Protein AF-A0A355XPA9-F1 (afdb_monomer)

Secondary structure (DSSP, 8-state):
-PSPS--SSSSHHHHHHHHHHHHHHHHHHHHHHHHHHT--HHHHHHHHHHHHHHHHHTHHHH-SSSHHHHHHHHHHHHHHHHHHHSGGGGGG-SSS----HHHHHHHHHHHHHHHSTT-HHHHHHHHHIIIIIHHHHHHHHHH-SS--EEESSSSEEEHHHHHHHHHHHHHHHHHHHHHHHHHTT-S-PPPHHHHHHHHHHHHHHHHHHHHT--TTTHHHHHHHHHHHHHHHHHHHHHTT-HHHHHHHHHHHHHHHHHHHHTTSS-HHHHHHHHHHHHHHHHHH-HHHHHHHHHHHHHHHHHHHHHHHHHHHHHHHHT-

Radius of gyration: 22.73 Å; Cα contacts (8 Å, |Δi|>4): 346; chains: 1; bounding box: 77×51×48 Å

pLDDT: mean 88.0, std 12.88, range [32.75, 98.81]

Foldseek 3Di:
DADAQDEPDPDVVVVLVVLVVVLVVQLVVLVVVCVVVVDDPVVSVLSNLLSVLLSLLCCRNHDNALPSQLVVLVVQLVVLVVVLVDCPPVVPVPDPAQFSQSNQLSVLSNVCSVPCSVPSLLSNLLSVLLNPLQSQLCCQFVPDPDFCWDAQDPDIGGPRSLVSSLVVQLVSQLVSQVVVCVVVPPPDDDDNVLSSVLSNQLSVQLSLQSRLDDRNNNSNRNSVLSSLSSVLSVVCVVVVNNVVLVVQLVVLLVVLVVCVVVVVDTNSRSSVVSSVSSNQCSVPNPVRVVVVVVVVVVVVVVVVVVVVVVVVVVVVVVD

Mean predicted aligned error: 7.14 Å

Sequence (319 aa):
MELPILNPFENEWITFGAFFIGIFLLIGVAEFVRSKLKWGPETSRKMVHVIVGIMVSTCPLIFESNIQPITLAVIFIAVNVLALKSHAFKSMHATDRTTFGTVYFPIAFLILAAFFWEKPITLILSLLVMTFSDTLASIVGGQEKKPLKFTLWEDEKSLQGSAAMFLSTTLIIYVGTDFFAWLFGAAFFLPLNVLIGCAAFTGLMATLAEAASNKGSDNFSVPLVTAISYEIYLINYTHGTLPVLLLWMVGSAVIFFLAHKLRSLNGGGTATAFVMGMFIFGTGGAQWIMPILAFFILSSILSKLGKKSADATQKSSNR

Solvent-accessible surface area (backbone atoms only — not comparable to full-atom values): 16499 Å² total; per-residue (Å²): 130,80,69,34,83,41,73,93,45,99,49,64,67,58,43,44,52,53,51,53,52,48,52,54,50,52,47,51,51,50,52,51,50,30,64,76,70,67,54,54,72,68,58,48,52,52,51,48,46,36,54,51,28,55,56,62,33,45,40,63,41,50,38,74,61,49,63,59,62,36,51,51,20,55,51,45,30,53,53,39,52,50,55,71,70,43,72,87,57,65,88,68,64,89,55,101,68,90,62,52,28,74,37,29,33,31,50,33,50,32,51,38,38,73,77,31,52,97,37,45,64,48,42,28,51,14,33,47,34,49,27,49,16,51,51,43,12,56,48,50,34,68,69,46,93,78,59,58,69,48,64,35,72,84,46,81,43,27,56,58,10,44,49,39,20,25,54,45,25,20,48,49,43,46,52,45,50,56,51,44,36,56,73,68,64,51,94,71,76,73,56,69,72,57,38,52,48,42,11,50,51,22,8,50,47,26,27,43,30,46,58,49,30,50,64,41,40,28,46,29,38,21,28,50,40,25,33,52,42,44,49,30,46,51,54,22,51,76,70,69,43,38,69,57,50,52,50,48,52,54,52,50,50,52,53,42,52,50,36,38,76,70,66,75,35,56,59,24,56,36,45,48,50,48,55,50,49,49,50,43,33,44,73,58,34,65,79,53,39,49,61,56,51,49,51,52,52,51,50,53,51,50,52,55,53,49,51,56,50,51,56,52,52,58,61,60,75,77,111

Nearest PDB structures (foldseek):
  4q2e-assembly1_A  TM=4.189E-01  e=3.529E-03  Thermotoga maritima MSB8
  4q2g-assembly1_A  TM=3.825E-01  e=3.691E-03  Thermotoga maritima MSB8
  4mk6-assembly1_A-2  TM=3.173E-01  e=4.043E+00  Listeria monocytogenes EGD-e

Structure (mmCIF, N/CA/C/O backbone):
data_AF-A0A355XPA9-F1
#
_entry.id   AF-A0A355XPA9-F1
#
loop_
_atom_site.group_PDB
_atom_site.id
_atom_site.type_symbol
_atom_site.label_atom_id
_atom_site.label_alt_id
_atom_site.label_comp_id
_atom_site.label_asym_id
_atom_site.label_entity_id
_atom_site.label_seq_id
_atom_site.pdbx_PDB_ins_code
_atom_site.Cartn_x
_atom_site.Cartn_y
_atom_site.Cartn_z
_atom_site.occupancy
_atom_site.B_iso_or_equiv
_atom_site.auth_seq_id
_atom_site.auth_comp_id
_atom_site.auth_asym_id
_atom_site.auth_atom_id
_atom_site.pdbx_PDB_model_num
ATOM 1 N N . MET A 1 1 ? 17.670 -1.284 -19.255 1.00 51.62 1 MET A N 1
ATOM 2 C CA . MET A 1 1 ? 18.090 -2.593 -18.724 1.00 51.62 1 MET A CA 1
ATOM 3 C C . MET A 1 1 ? 16.848 -3.460 -18.794 1.00 51.62 1 MET A C 1
ATOM 5 O O . MET A 1 1 ? 15.817 -3.002 -18.317 1.00 51.62 1 MET A O 1
ATOM 9 N N . GLU A 1 2 ? 16.890 -4.571 -19.526 1.00 54.91 2 GLU A N 1
ATOM 10 C CA . GLU A 1 2 ? 15.715 -5.431 -19.730 1.00 54.91 2 GLU A CA 1
ATOM 11 C C . GLU A 1 2 ? 15.463 -6.230 -18.444 1.00 54.91 2 GLU A C 1
ATOM 13 O O . GLU A 1 2 ? 16.391 -6.810 -17.884 1.00 54.91 2 GLU A O 1
ATOM 18 N N . LEU A 1 3 ? 14.236 -6.163 -17.923 1.00 60.12 3 LEU A N 1
ATOM 19 C CA . LEU A 1 3 ? 13.769 -7.050 -16.856 1.00 60.12 3 LEU A CA 1
ATOM 20 C C . LEU A 1 3 ? 13.602 -8.457 -17.452 1.00 60.12 3 LEU A C 1
ATOM 22 O O . LEU A 1 3 ? 13.166 -8.538 -18.600 1.00 60.12 3 LEU A O 1
ATOM 26 N N . PRO A 1 4 ? 13.966 -9.526 -16.715 1.00 68.81 4 PRO A N 1
ATOM 27 C CA . PRO A 1 4 ? 14.159 -9.622 -15.272 1.00 68.81 4 PRO A CA 1
ATOM 28 C C . PRO A 1 4 ? 15.645 -9.591 -14.873 1.00 68.81 4 PRO A C 1
ATOM 30 O O . PRO A 1 4 ? 16.543 -9.914 -15.646 1.00 68.81 4 PRO A O 1
ATOM 33 N N . ILE A 1 5 ? 15.924 -9.239 -13.616 1.00 75.81 5 ILE A N 1
ATOM 34 C CA . ILE A 1 5 ? 17.305 -9.234 -13.093 1.00 75.81 5 ILE A CA 1
ATOM 35 C C . ILE A 1 5 ? 17.787 -10.667 -12.812 1.00 75.81 5 ILE A C 1
ATOM 37 O O . ILE A 1 5 ? 18.966 -10.981 -12.971 1.00 75.81 5 ILE A O 1
ATOM 41 N N . LEU A 1 6 ? 16.875 -11.540 -12.381 1.00 78.31 6 LEU A N 1
ATOM 42 C CA . LEU A 1 6 ? 17.124 -12.949 -12.111 1.00 78.31 6 LEU A CA 1
ATOM 43 C C . LEU A 1 6 ? 16.381 -13.771 -13.160 1.00 78.31 6 LEU A C 1
ATOM 45 O O . LEU A 1 6 ? 15.158 -13.794 -13.153 1.00 78.31 6 LEU A O 1
ATOM 49 N N . ASN A 1 7 ? 17.109 -14.484 -14.019 1.00 76.94 7 ASN A N 1
ATOM 50 C CA . ASN A 1 7 ? 16.515 -15.441 -14.950 1.00 76.94 7 ASN A CA 1
ATOM 51 C C . ASN A 1 7 ? 17.040 -16.857 -14.638 1.00 76.94 7 ASN A C 1
ATOM 53 O O . ASN A 1 7 ? 18.109 -17.234 -15.124 1.00 76.94 7 ASN A O 1
ATOM 57 N N . PRO A 1 8 ? 16.364 -17.623 -13.753 1.00 78.62 8 PRO A N 1
ATOM 58 C CA . PRO A 1 8 ? 16.875 -18.914 -13.289 1.00 78.62 8 PRO A CA 1
ATOM 59 C C . PRO A 1 8 ? 16.879 -19.992 -14.378 1.00 78.62 8 PRO A C 1
ATOM 61 O O . PRO A 1 8 ? 17.739 -20.871 -14.363 1.00 78.62 8 PRO A O 1
ATOM 64 N N . PHE A 1 9 ? 15.912 -19.939 -15.300 1.00 87.88 9 PHE A N 1
ATOM 65 C CA . PHE A 1 9 ? 15.737 -20.892 -16.394 1.00 87.88 9 PHE A CA 1
ATOM 66 C C . PHE A 1 9 ? 15.191 -20.175 -17.630 1.00 87.88 9 PHE A C 1
ATOM 68 O O . PHE A 1 9 ? 14.275 -19.371 -17.500 1.00 87.88 9 PHE A O 1
ATOM 75 N N . GLU A 1 10 ? 15.645 -20.564 -18.827 1.00 83.88 10 GLU A N 1
ATOM 76 C CA . GLU A 1 10 ? 15.193 -19.973 -20.103 1.00 83.88 10 GLU A CA 1
ATOM 77 C C . GLU A 1 10 ? 13.670 -20.035 -20.313 1.00 83.88 10 GLU A C 1
ATOM 79 O O . GLU A 1 10 ? 13.097 -19.196 -21.001 1.00 83.88 10 GLU A O 1
ATOM 84 N N . ASN A 1 11 ? 12.995 -21.033 -19.732 1.00 90.12 11 ASN A N 1
ATOM 85 C CA . ASN A 1 11 ? 11.546 -21.169 -19.816 1.00 90.12 11 ASN A CA 1
ATOM 86 C C . ASN A 1 11 ? 10.878 -20.650 -18.535 1.00 90.12 11 ASN A C 1
ATOM 88 O O . ASN A 1 11 ? 10.958 -21.286 -17.479 1.00 90.12 11 ASN A O 1
ATOM 92 N N . GLU A 1 12 ? 10.133 -19.549 -18.653 1.00 89.75 12 GLU A N 1
ATOM 93 C CA . GLU A 1 12 ? 9.428 -18.929 -17.526 1.00 89.75 12 GLU A CA 1
ATOM 94 C C . GLU A 1 12 ? 8.442 -19.872 -16.817 1.00 89.75 12 GLU A C 1
ATOM 96 O O . GLU A 1 12 ? 8.203 -19.718 -15.621 1.00 89.75 12 GLU A O 1
ATOM 101 N N . TRP A 1 13 ? 7.879 -20.877 -17.498 1.00 94.56 13 TRP A N 1
ATOM 102 C CA . TRP A 1 13 ? 6.994 -21.860 -16.863 1.00 94.56 13 TRP A CA 1
ATOM 103 C C . TRP A 1 13 ? 7.748 -22.865 -15.989 1.00 94.56 13 TRP A C 1
ATOM 105 O O . TRP A 1 13 ? 7.194 -23.346 -14.998 1.00 94.56 13 TRP A O 1
ATOM 115 N N . ILE A 1 14 ? 9.017 -23.150 -16.299 1.00 94.31 14 ILE A N 1
ATOM 116 C CA . ILE A 1 14 ? 9.893 -23.935 -15.416 1.00 94.31 14 ILE A CA 1
ATOM 117 C C . ILE A 1 14 ? 10.241 -23.098 -14.184 1.00 94.31 14 ILE A C 1
ATOM 119 O O . ILE A 1 14 ? 10.101 -23.583 -13.059 1.00 94.31 14 ILE A O 1
ATOM 123 N N . THR A 1 15 ? 10.598 -21.825 -14.382 1.00 94.50 15 THR A N 1
ATOM 124 C CA . THR A 1 15 ? 10.808 -20.861 -13.291 1.00 94.50 15 THR A CA 1
ATOM 125 C C . THR A 1 15 ? 9.567 -20.748 -12.406 1.00 94.50 15 THR A C 1
ATOM 127 O O . THR A 1 15 ? 9.671 -20.850 -11.184 1.00 94.50 15 THR A O 1
ATOM 130 N N . PHE A 1 16 ? 8.377 -20.641 -13.002 1.00 95.56 16 PHE A N 1
ATOM 131 C CA . PHE A 1 16 ? 7.100 -20.649 -12.291 1.00 95.56 16 PHE A CA 1
ATOM 132 C C . PHE A 1 16 ? 6.891 -21.936 -11.495 1.00 95.56 16 PHE A C 1
ATOM 134 O O . PHE A 1 16 ? 6.543 -21.865 -10.320 1.00 95.56 16 PHE A O 1
ATOM 141 N N . GLY A 1 17 ? 7.128 -23.107 -12.094 1.00 96.25 17 GLY A N 1
ATOM 142 C CA . GLY A 1 17 ? 6.995 -24.392 -11.407 1.00 96.25 17 GLY A CA 1
ATOM 143 C C . GLY A 1 17 ? 7.913 -24.494 -10.186 1.00 96.25 17 GLY A C 1
ATOM 144 O O . GLY A 1 17 ? 7.459 -24.853 -9.099 1.00 96.25 17 GLY A O 1
ATOM 145 N N . ALA A 1 18 ? 9.182 -24.106 -10.335 1.00 95.31 18 ALA A N 1
ATOM 146 C CA . ALA A 1 18 ? 10.148 -24.076 -9.239 1.00 95.31 18 ALA A CA 1
ATOM 147 C C . ALA A 1 18 ? 9.740 -23.079 -8.141 1.00 95.31 18 ALA A C 1
ATOM 149 O O . ALA A 1 18 ? 9.765 -23.415 -6.956 1.00 95.31 18 ALA A O 1
ATOM 150 N N . PHE A 1 19 ? 9.304 -21.878 -8.527 1.00 95.19 19 PHE A N 1
ATOM 151 C CA . PHE A 1 19 ? 8.835 -20.840 -7.610 1.00 95.19 19 PH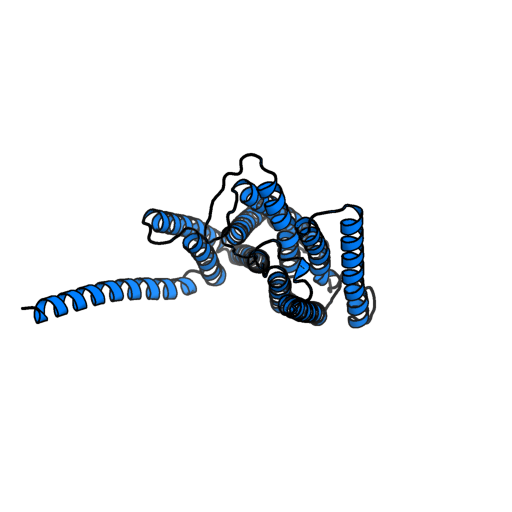E A CA 1
ATOM 152 C C . PHE A 1 19 ? 7.584 -21.279 -6.834 1.00 95.19 19 PHE A C 1
ATOM 154 O O . PHE A 1 19 ? 7.521 -21.134 -5.613 1.00 95.19 19 PHE A O 1
ATOM 161 N N . PHE A 1 20 ? 6.618 -21.887 -7.526 1.00 95.00 20 PHE A N 1
ATOM 162 C CA . PHE A 1 20 ? 5.397 -22.439 -6.945 1.00 95.00 20 PHE A CA 1
ATOM 163 C C . PHE A 1 20 ? 5.719 -23.518 -5.910 1.00 95.00 20 PHE A C 1
ATOM 165 O O . PHE A 1 20 ? 5.276 -23.423 -4.766 1.00 95.00 20 PHE A O 1
ATOM 172 N N . ILE A 1 21 ? 6.552 -24.502 -6.269 1.00 95.12 21 ILE A N 1
ATOM 173 C CA . ILE A 1 21 ? 7.016 -25.542 -5.339 1.00 95.12 21 ILE A CA 1
ATOM 174 C C . ILE A 1 21 ? 7.743 -24.908 -4.145 1.00 95.12 21 ILE A C 1
ATOM 176 O O . ILE A 1 21 ? 7.486 -25.287 -3.003 1.00 95.12 21 ILE A O 1
ATOM 180 N N . GLY A 1 22 ? 8.592 -23.906 -4.390 1.00 94.62 22 GLY A N 1
ATOM 181 C CA . GLY A 1 22 ? 9.296 -23.153 -3.355 1.00 94.62 22 GLY A CA 1
ATOM 182 C C . GLY A 1 22 ? 8.354 -22.527 -2.325 1.00 94.62 22 GLY A C 1
ATOM 183 O O . GLY A 1 22 ? 8.587 -22.670 -1.125 1.00 94.62 22 GLY A O 1
ATOM 184 N N . ILE A 1 23 ? 7.248 -21.915 -2.763 1.00 92.69 23 ILE A N 1
ATOM 185 C CA . ILE A 1 23 ? 6.229 -21.372 -1.851 1.00 92.69 23 ILE A CA 1
ATOM 186 C C . ILE A 1 23 ? 5.653 -22.479 -0.957 1.00 92.69 23 ILE A C 1
ATOM 188 O O . ILE A 1 23 ? 5.617 -22.318 0.263 1.00 92.69 23 ILE A O 1
ATOM 192 N N . PHE A 1 24 ? 5.235 -23.615 -1.524 1.00 90.81 24 PHE A N 1
ATOM 193 C CA . PHE A 1 24 ? 4.668 -24.713 -0.729 1.00 90.81 24 PHE A CA 1
ATOM 194 C C . PHE A 1 24 ? 5.678 -25.331 0.236 1.00 90.81 24 PHE A C 1
ATOM 196 O O . PHE A 1 24 ? 5.312 -25.657 1.365 1.00 90.81 24 PHE A O 1
ATOM 203 N N . LEU A 1 25 ? 6.945 -25.454 -0.168 1.00 92.62 25 LEU A N 1
ATOM 204 C CA . LEU A 1 25 ? 8.013 -25.922 0.713 1.00 92.62 25 LEU A CA 1
ATOM 205 C C . LEU A 1 25 ? 8.205 -24.975 1.899 1.00 92.62 25 LEU A C 1
ATOM 207 O O . LEU A 1 25 ? 8.235 -25.435 3.039 1.00 92.62 25 LEU A O 1
ATOM 211 N N . LEU A 1 26 ? 8.270 -23.663 1.661 1.00 90.25 26 LEU A N 1
ATOM 212 C CA . LEU A 1 26 ? 8.417 -22.678 2.734 1.00 90.25 26 LEU A CA 1
ATOM 213 C C . LEU A 1 26 ? 7.201 -22.655 3.668 1.00 90.25 26 LEU A C 1
ATOM 215 O O . LEU A 1 26 ? 7.376 -22.587 4.883 1.00 90.25 26 LEU A O 1
ATOM 219 N N . ILE A 1 27 ? 5.982 -22.787 3.134 1.00 87.69 27 ILE A N 1
ATOM 220 C CA . ILE A 1 27 ? 4.765 -22.942 3.947 1.00 87.69 27 ILE A CA 1
ATOM 221 C C . ILE A 1 27 ? 4.835 -24.229 4.784 1.00 87.69 27 ILE A C 1
ATOM 223 O O . ILE A 1 27 ? 4.515 -24.207 5.972 1.00 87.69 27 ILE A O 1
ATOM 227 N N . GLY A 1 28 ? 5.288 -25.342 4.202 1.00 85.88 28 GLY A N 1
ATOM 228 C CA . GLY A 1 28 ? 5.462 -26.611 4.910 1.00 85.88 28 GLY A CA 1
ATOM 229 C C . GLY A 1 28 ? 6.481 -26.518 6.048 1.00 85.88 28 GLY A C 1
ATOM 230 O O . GLY A 1 28 ? 6.219 -26.991 7.154 1.00 85.88 28 GLY A O 1
ATOM 231 N N . VAL A 1 29 ? 7.612 -25.846 5.813 1.00 87.31 29 VAL A N 1
ATOM 232 C CA . VAL A 1 29 ? 8.619 -25.557 6.848 1.00 87.31 29 VAL A CA 1
ATOM 233 C C . VAL A 1 29 ? 8.029 -24.668 7.943 1.00 87.31 29 VAL A C 1
ATOM 235 O O . VAL A 1 29 ? 8.205 -24.959 9.124 1.00 87.31 29 VAL A O 1
ATOM 238 N N . ALA A 1 30 ? 7.289 -23.624 7.573 1.00 85.50 30 ALA A N 1
ATOM 239 C CA . ALA A 1 30 ? 6.629 -22.721 8.510 1.00 85.50 30 ALA A CA 1
ATOM 240 C C . ALA A 1 30 ? 5.642 -23.477 9.423 1.00 85.50 30 ALA A C 1
ATOM 242 O O . ALA A 1 30 ? 5.669 -23.321 10.646 1.00 85.50 30 ALA A O 1
ATOM 243 N N . GLU A 1 31 ? 4.831 -24.372 8.860 1.00 83.81 31 GLU A N 1
ATOM 244 C CA . GLU A 1 31 ? 3.897 -25.198 9.629 1.00 83.81 31 GLU A CA 1
ATOM 245 C C . GLU A 1 31 ? 4.620 -26.235 10.510 1.00 83.81 31 GLU A C 1
ATOM 247 O O . GLU A 1 31 ? 4.229 -26.461 11.658 1.00 83.81 31 GLU A O 1
ATOM 252 N N . PHE A 1 32 ? 5.728 -26.814 10.038 1.00 85.75 32 PHE A N 1
ATOM 253 C CA . PHE A 1 32 ? 6.570 -27.695 10.851 1.00 85.75 32 PHE A CA 1
ATOM 254 C C . PHE A 1 32 ? 7.169 -26.963 12.062 1.00 85.75 32 PHE A C 1
ATOM 256 O O . PHE A 1 32 ? 7.094 -27.457 13.191 1.00 85.75 32 PHE A O 1
ATOM 263 N N . VAL A 1 33 ? 7.717 -25.761 11.851 1.00 85.25 33 VAL A N 1
ATOM 264 C CA . VAL A 1 33 ? 8.256 -24.905 12.920 1.00 85.25 33 VAL A CA 1
ATOM 265 C C . VAL A 1 33 ? 7.159 -24.542 13.917 1.00 85.25 33 VAL A C 1
ATOM 267 O O . VAL A 1 33 ? 7.353 -24.703 15.123 1.00 85.25 33 VAL A O 1
ATOM 270 N N . ARG A 1 34 ? 5.978 -24.138 13.432 1.00 83.44 34 ARG A N 1
ATOM 271 C CA . ARG A 1 34 ? 4.803 -23.875 14.273 1.00 83.44 34 ARG A CA 1
ATOM 272 C C . ARG A 1 34 ? 4.455 -25.086 15.139 1.00 83.44 34 ARG A C 1
ATOM 274 O O . ARG A 1 34 ? 4.242 -24.922 16.340 1.00 83.44 34 ARG A O 1
ATOM 281 N N . SER A 1 35 ? 4.409 -26.284 14.551 1.00 82.50 35 SER A N 1
ATOM 282 C CA . SER A 1 35 ? 4.098 -27.529 15.264 1.00 82.50 35 SER A CA 1
ATOM 283 C C . SER A 1 35 ? 5.114 -27.816 16.378 1.00 82.50 35 SER A C 1
ATOM 285 O O . SER A 1 35 ? 4.732 -28.133 17.506 1.00 82.50 35 SER A O 1
ATOM 287 N N . LYS A 1 36 ? 6.412 -27.624 16.104 1.00 87.62 36 LYS A N 1
ATOM 288 C CA . LYS A 1 36 ? 7.487 -27.826 17.088 1.00 87.62 36 LYS A CA 1
ATOM 289 C C . LYS A 1 36 ? 7.486 -26.786 18.209 1.00 87.62 36 LYS A C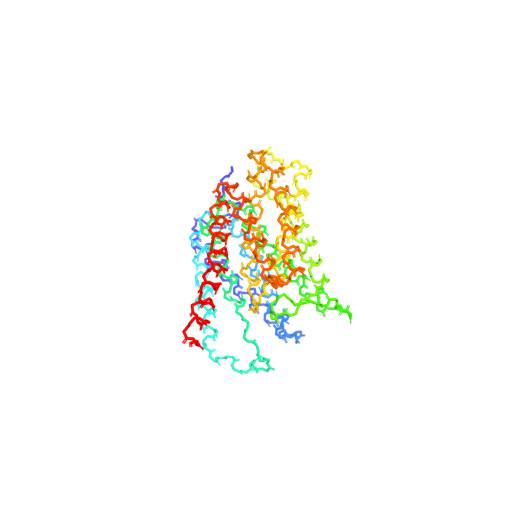 1
ATOM 291 O O . LYS A 1 36 ? 7.679 -27.154 19.365 1.00 87.62 36 LYS A O 1
ATOM 296 N N . LEU A 1 37 ? 7.248 -25.516 17.885 1.00 87.44 37 LEU A N 1
ATOM 297 C CA . LEU A 1 37 ? 7.257 -24.405 18.845 1.00 87.44 37 LEU A CA 1
ATOM 298 C C . LEU A 1 37 ? 5.901 -24.169 19.529 1.00 87.44 37 LEU A C 1
ATOM 300 O O . LEU A 1 37 ? 5.791 -23.281 20.372 1.00 87.44 37 LEU A O 1
ATOM 304 N N . LYS A 1 38 ? 4.874 -24.963 19.188 1.00 84.44 38 LYS A N 1
ATOM 305 C CA . LYS A 1 38 ? 3.498 -24.861 19.710 1.00 84.44 38 LYS A CA 1
ATOM 306 C C . LYS A 1 38 ? 2.913 -23.450 19.579 1.00 84.44 38 LYS A C 1
ATOM 308 O O . LYS A 1 38 ? 2.199 -22.973 20.460 1.00 84.44 38 LYS A O 1
ATOM 313 N N . TRP A 1 39 ? 3.225 -22.772 18.479 1.00 82.00 39 TRP A N 1
ATOM 314 C CA . TRP A 1 39 ? 2.724 -21.426 18.221 1.00 82.00 39 TRP A CA 1
ATOM 315 C C . TRP A 1 39 ? 1.221 -21.416 17.938 1.00 82.00 39 TRP A C 1
ATOM 317 O O . TRP A 1 39 ? 0.668 -22.331 17.317 1.00 82.00 39 TRP A O 1
ATOM 327 N N . GLY A 1 40 ? 0.569 -20.336 18.373 1.00 77.94 40 GLY A N 1
ATOM 328 C CA . GLY A 1 40 ? -0.851 -20.116 18.137 1.00 77.94 40 GLY A CA 1
ATOM 329 C C . GLY A 1 40 ? -1.183 -20.004 16.638 1.00 77.94 40 GLY A C 1
ATOM 330 O O . GLY A 1 40 ? -0.323 -19.617 15.839 1.00 77.94 40 GLY A O 1
ATOM 331 N N . PRO A 1 41 ? -2.433 -20.302 16.233 1.00 74.75 41 PRO A N 1
ATOM 332 C CA . PRO A 1 41 ? -2.867 -20.200 14.836 1.00 74.75 41 PRO A CA 1
ATOM 333 C C . PRO A 1 41 ? -2.625 -18.818 14.210 1.00 74.75 41 PRO A C 1
ATOM 335 O O . PRO A 1 41 ? -2.268 -18.723 13.038 1.00 74.75 41 PRO A O 1
ATOM 338 N N . GLU A 1 42 ? -2.761 -17.744 14.995 1.00 75.25 42 GLU A N 1
ATOM 339 C CA . GLU A 1 42 ? -2.546 -16.373 14.524 1.00 75.25 42 GLU A CA 1
ATOM 340 C C . GLU A 1 42 ? -1.084 -16.104 14.134 1.00 75.25 42 GLU A C 1
ATOM 342 O O . GLU A 1 42 ? -0.823 -15.515 13.086 1.00 75.25 42 GLU A O 1
ATOM 347 N N . THR A 1 43 ? -0.125 -16.573 14.937 1.00 77.81 43 THR A N 1
ATOM 348 C CA . THR A 1 43 ? 1.309 -16.435 14.648 1.00 77.81 43 THR A CA 1
ATOM 349 C C . THR A 1 43 ? 1.688 -17.197 13.382 1.00 77.81 43 THR A C 1
ATOM 351 O O . THR A 1 43 ? 2.411 -16.657 12.548 1.00 77.81 43 THR A O 1
ATOM 354 N N . SER A 1 44 ? 1.156 -18.413 13.196 1.00 77.88 44 SER A N 1
ATOM 355 C CA . SER A 1 44 ? 1.375 -19.181 11.960 1.00 77.88 44 SER A CA 1
ATOM 356 C C . SER A 1 44 ? 0.857 -18.428 10.737 1.00 77.88 44 SER A C 1
ATOM 358 O O . SER A 1 44 ? 1.581 -18.248 9.760 1.00 77.88 44 SER A O 1
ATOM 360 N N . ARG A 1 45 ? -0.369 -17.896 10.823 1.00 78.31 45 ARG A N 1
ATOM 361 C CA . ARG A 1 45 ? -0.975 -17.109 9.745 1.00 78.31 45 ARG A CA 1
ATOM 362 C C . ARG A 1 45 ? -0.106 -15.909 9.359 1.00 78.31 45 ARG A C 1
ATOM 364 O O . ARG A 1 45 ? 0.108 -15.688 8.173 1.00 78.31 45 ARG A O 1
ATOM 371 N N . LYS A 1 46 ? 0.412 -15.160 10.340 1.00 81.88 46 LYS A N 1
ATOM 372 C CA . LYS A 1 46 ? 1.298 -14.007 10.095 1.00 81.88 46 LYS A CA 1
ATOM 373 C C . LYS A 1 46 ? 2.638 -14.426 9.490 1.00 81.88 46 LYS A C 1
ATOM 375 O O . LYS A 1 46 ? 3.117 -13.774 8.574 1.00 81.88 46 LYS A O 1
ATOM 380 N N . MET A 1 47 ? 3.223 -15.533 9.943 1.00 84.00 47 MET A N 1
ATOM 381 C CA . MET A 1 47 ? 4.464 -16.054 9.361 1.00 84.00 47 MET A CA 1
ATOM 382 C C . MET A 1 47 ? 4.275 -16.466 7.896 1.00 84.00 47 MET A C 1
ATOM 384 O O . MET A 1 47 ? 5.077 -16.079 7.052 1.00 84.00 47 MET A O 1
ATOM 388 N N . VAL A 1 48 ? 3.204 -17.203 7.579 1.00 85.25 48 VAL A N 1
ATOM 389 C CA . VAL A 1 48 ? 2.873 -17.570 6.192 1.00 85.25 48 VAL A CA 1
ATOM 390 C C . VAL A 1 48 ? 2.623 -16.319 5.348 1.00 85.25 48 VAL A C 1
ATOM 392 O O . VAL A 1 48 ? 3.135 -16.237 4.237 1.00 85.25 48 VAL A O 1
ATOM 395 N N . HIS A 1 49 ? 1.904 -15.328 5.886 1.00 86.44 49 HIS A N 1
ATOM 396 C CA . HIS A 1 49 ? 1.696 -14.034 5.228 1.00 86.44 49 HIS A CA 1
ATOM 397 C C . HIS A 1 49 ? 3.020 -13.344 4.886 1.00 86.44 49 HIS A C 1
ATOM 399 O O . HIS A 1 49 ? 3.210 -12.939 3.744 1.00 86.44 49 HIS A O 1
ATOM 405 N N . VAL A 1 50 ? 3.967 -13.288 5.829 1.00 91.81 50 VAL A N 1
ATOM 406 C CA . VAL A 1 50 ? 5.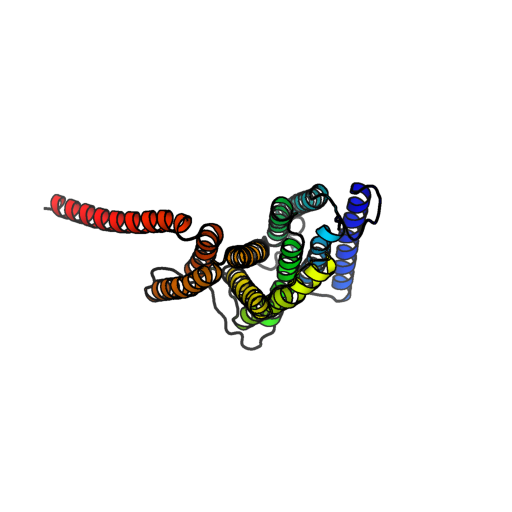289 -12.686 5.600 1.00 91.81 50 VAL A CA 1
ATOM 407 C C . VAL A 1 50 ? 6.086 -13.456 4.544 1.00 91.81 50 VAL A C 1
ATOM 409 O O . VAL A 1 50 ? 6.628 -12.855 3.624 1.00 91.81 50 VAL A O 1
ATOM 412 N N . ILE A 1 51 ? 6.137 -14.787 4.640 1.00 91.88 51 ILE A N 1
ATOM 413 C CA . ILE A 1 51 ? 6.874 -15.638 3.693 1.00 91.88 51 ILE A CA 1
ATOM 414 C C . ILE A 1 51 ? 6.324 -15.474 2.276 1.00 91.88 51 ILE A C 1
ATOM 416 O O . ILE A 1 51 ? 7.076 -15.191 1.345 1.00 91.88 51 ILE A O 1
ATOM 420 N N . VAL A 1 52 ? 5.010 -15.650 2.113 1.00 92.44 52 VAL A N 1
ATOM 421 C CA . VAL A 1 52 ? 4.363 -15.554 0.803 1.00 92.44 52 VAL A CA 1
ATOM 422 C C . VAL A 1 52 ? 4.477 -14.129 0.275 1.00 92.44 52 VAL A C 1
ATOM 424 O O . VAL A 1 52 ? 4.815 -13.961 -0.890 1.00 92.44 52 VAL A O 1
ATOM 427 N N . GLY A 1 53 ? 4.268 -13.119 1.123 1.00 94.44 53 GLY A N 1
ATOM 428 C CA . GLY A 1 53 ? 4.387 -11.706 0.778 1.00 94.44 53 GLY A CA 1
ATOM 429 C C . GLY A 1 53 ? 5.768 -11.319 0.248 1.00 94.44 53 GLY A C 1
ATOM 430 O O . GLY A 1 53 ? 5.861 -10.701 -0.813 1.00 94.44 53 GLY A O 1
ATOM 431 N N . ILE A 1 54 ? 6.842 -11.765 0.910 1.00 96.38 54 ILE A N 1
ATOM 432 C CA . ILE A 1 54 ? 8.216 -11.582 0.419 1.00 96.38 54 ILE A CA 1
ATOM 433 C C . ILE A 1 54 ? 8.386 -12.278 -0.930 1.00 96.38 54 ILE A C 1
ATOM 435 O O . ILE A 1 54 ? 8.836 -11.641 -1.880 1.00 96.38 54 ILE A O 1
ATOM 439 N N . MET A 1 55 ? 7.980 -13.545 -1.046 1.00 95.75 55 MET A N 1
ATOM 440 C CA . MET A 1 55 ? 8.103 -14.298 -2.296 1.00 95.75 55 MET A CA 1
ATOM 441 C C . MET A 1 55 ? 7.414 -13.562 -3.448 1.00 95.75 55 MET A C 1
ATOM 443 O O . MET A 1 55 ? 8.069 -13.234 -4.435 1.00 95.75 55 MET A O 1
ATOM 447 N N . VAL A 1 56 ? 6.130 -13.216 -3.318 1.00 96.69 56 VAL A N 1
ATOM 448 C CA . VAL A 1 56 ? 5.399 -12.537 -4.401 1.00 96.69 56 VAL A CA 1
ATOM 449 C C . VAL A 1 56 ? 5.926 -11.129 -4.686 1.00 96.69 56 VAL A C 1
ATOM 451 O O . VAL A 1 56 ? 5.861 -10.681 -5.827 1.00 96.69 56 VAL A O 1
ATOM 454 N N . SER A 1 57 ? 6.521 -10.448 -3.697 1.00 97.00 57 SER A N 1
ATOM 455 C CA . SER A 1 57 ? 7.197 -9.167 -3.937 1.00 97.00 57 SER A CA 1
ATOM 456 C C . SER A 1 57 ? 8.419 -9.306 -4.842 1.00 97.00 57 SER A C 1
ATOM 458 O O . SER A 1 57 ? 8.738 -8.372 -5.559 1.00 97.00 57 SER A O 1
ATOM 460 N N . THR A 1 58 ? 9.070 -10.471 -4.886 1.00 95.56 58 THR A N 1
ATOM 461 C CA . THR A 1 58 ? 10.219 -10.700 -5.778 1.00 95.56 58 THR A CA 1
ATOM 462 C C . THR A 1 58 ? 9.823 -11.035 -7.215 1.00 95.56 58 THR A C 1
ATOM 464 O O . THR A 1 58 ? 10.697 -11.081 -8.075 1.00 95.56 58 THR A O 1
ATOM 467 N N . CYS A 1 59 ? 8.533 -11.231 -7.518 1.00 95.56 59 CYS A N 1
ATOM 468 C CA . CYS A 1 59 ? 8.088 -11.620 -8.859 1.00 95.56 59 CYS A CA 1
ATOM 469 C C . CYS A 1 59 ? 8.598 -10.698 -9.984 1.00 95.56 59 CYS A C 1
ATOM 471 O O . CYS A 1 59 ? 9.109 -11.247 -10.957 1.00 95.56 59 CYS A O 1
ATOM 473 N N . PRO A 1 60 ? 8.562 -9.352 -9.875 1.00 94.62 60 PRO A N 1
ATOM 474 C CA . PRO A 1 60 ? 9.085 -8.478 -10.934 1.00 94.62 60 PRO A CA 1
ATOM 475 C C . PRO A 1 60 ? 10.603 -8.571 -11.143 1.00 94.62 60 PRO A C 1
ATOM 477 O O . PRO A 1 60 ? 11.126 -8.046 -12.118 1.00 94.62 60 PRO A O 1
ATOM 480 N N . LEU A 1 61 ? 11.333 -9.195 -10.212 1.00 93.44 61 LEU A N 1
ATOM 481 C CA . LEU A 1 61 ? 12.769 -9.444 -10.346 1.00 93.44 61 LEU A CA 1
ATOM 482 C C . LEU A 1 61 ? 13.063 -10.760 -11.075 1.00 93.44 61 LEU A C 1
ATOM 484 O O . LEU A 1 61 ? 14.191 -10.934 -11.526 1.00 93.44 61 LEU A O 1
ATOM 488 N N . ILE A 1 62 ? 12.086 -11.671 -11.136 1.00 93.81 62 ILE A N 1
ATOM 489 C CA . ILE A 1 62 ? 12.240 -13.065 -11.582 1.00 93.81 62 ILE A CA 1
ATOM 490 C C . ILE A 1 62 ? 11.552 -13.317 -12.930 1.00 93.81 62 ILE A C 1
ATOM 492 O O . ILE A 1 62 ? 12.046 -14.107 -13.728 1.00 93.81 62 ILE A O 1
ATOM 496 N N . PHE A 1 63 ? 10.396 -12.695 -13.165 1.00 93.38 63 PHE A N 1
ATOM 497 C CA . PHE A 1 63 ? 9.574 -12.919 -14.355 1.00 93.38 63 PHE A CA 1
ATOM 498 C C . PHE A 1 63 ? 9.614 -11.707 -15.285 1.00 93.38 63 PHE A C 1
ATOM 500 O O . PHE A 1 63 ? 9.620 -10.568 -14.818 1.00 93.38 63 PHE A O 1
ATOM 507 N N . GLU A 1 64 ? 9.594 -11.963 -16.591 1.00 90.06 64 GLU A N 1
ATOM 508 C CA . GLU A 1 64 ? 9.429 -10.947 -17.637 1.00 90.06 64 GLU A CA 1
ATOM 509 C C . GLU A 1 64 ? 7.955 -10.599 -17.793 1.00 90.06 64 GLU A C 1
ATOM 511 O O . GLU A 1 64 ? 7.565 -9.431 -17.843 1.00 90.06 64 GLU A O 1
ATOM 516 N N . SER A 1 65 ? 7.115 -11.635 -17.835 1.00 92.12 65 SER A N 1
ATOM 517 C CA . SER A 1 65 ? 5.684 -11.502 -18.059 1.00 92.12 65 SER A CA 1
ATOM 518 C C . SER A 1 65 ? 4.879 -11.502 -16.759 1.00 92.12 65 SER A C 1
ATOM 520 O O . SER A 1 65 ? 5.191 -12.193 -15.788 1.00 92.12 65 SER A O 1
ATOM 522 N N . ASN A 1 66 ? 3.757 -10.777 -16.757 1.00 95.44 66 ASN A N 1
ATOM 523 C CA . ASN A 1 66 ? 2.783 -10.848 -15.668 1.00 95.44 66 ASN A CA 1
ATOM 524 C C . ASN A 1 66 ? 1.940 -12.131 -15.690 1.00 95.44 66 ASN A C 1
ATOM 526 O O . ASN A 1 66 ? 1.231 -12.398 -14.718 1.00 95.44 66 ASN A O 1
ATOM 530 N N . ILE A 1 67 ? 2.007 -12.939 -16.754 1.00 96.75 67 ILE A N 1
ATOM 531 C CA . ILE A 1 67 ? 1.157 -14.123 -16.933 1.00 96.75 67 ILE A CA 1
ATOM 532 C C . ILE A 1 67 ? 1.368 -15.137 -15.801 1.00 96.75 67 ILE A C 1
ATOM 534 O O . ILE A 1 67 ? 0.394 -15.662 -15.255 1.00 96.75 67 ILE A O 1
ATOM 538 N N . GLN A 1 68 ? 2.611 -15.407 -15.407 1.00 96.19 68 GLN A N 1
ATOM 539 C CA . GLN A 1 68 ? 2.947 -16.404 -14.388 1.00 96.19 68 GLN A CA 1
ATOM 540 C C . GLN A 1 68 ? 2.549 -15.923 -12.978 1.00 96.19 68 GLN A C 1
ATOM 542 O O . GLN A 1 68 ? 1.848 -16.666 -12.284 1.00 96.19 68 GLN A O 1
ATOM 547 N N . PRO A 1 69 ? 2.865 -14.682 -12.551 1.00 96.50 69 PRO A N 1
ATOM 548 C CA . PRO A 1 69 ? 2.322 -14.099 -11.318 1.00 96.50 69 PRO A CA 1
ATOM 549 C C . PRO A 1 69 ? 0.788 -14.024 -11.270 1.00 96.50 69 PRO A C 1
ATOM 551 O O . PRO A 1 69 ? 0.191 -14.325 -10.236 1.00 96.50 69 PRO A O 1
ATOM 554 N N . ILE A 1 70 ? 0.123 -13.680 -12.378 1.00 98.06 70 ILE A N 1
ATOM 555 C CA . ILE A 1 70 ? -1.347 -13.684 -12.473 1.00 98.06 70 ILE A CA 1
ATOM 556 C C . ILE A 1 70 ? -1.886 -15.106 -12.297 1.00 98.06 70 ILE A C 1
ATOM 558 O O . ILE A 1 70 ? -2.818 -15.326 -11.521 1.00 98.06 70 ILE A O 1
ATOM 562 N N . THR A 1 71 ? -1.273 -16.086 -12.963 1.00 97.88 71 THR A N 1
ATOM 563 C CA . THR A 1 71 ? -1.635 -17.505 -12.836 1.00 97.88 71 THR A CA 1
ATOM 564 C C . THR A 1 71 ? -1.480 -17.978 -11.391 1.00 97.88 71 THR A C 1
ATOM 566 O O . THR A 1 71 ? -2.385 -18.617 -10.851 1.00 97.88 71 THR A O 1
ATOM 569 N N . LEU A 1 72 ? -0.380 -17.597 -10.729 1.00 97.06 72 LEU A N 1
ATOM 570 C CA . LEU A 1 72 ? -0.156 -17.851 -9.307 1.00 97.06 72 LEU A CA 1
ATOM 571 C C . LEU A 1 72 ? -1.310 -17.300 -8.465 1.00 97.06 72 LEU A C 1
ATOM 573 O O . LEU A 1 72 ? -1.910 -18.033 -7.678 1.00 97.06 72 LEU A O 1
ATOM 577 N N . ALA A 1 73 ? -1.649 -16.024 -8.656 1.00 97.25 73 ALA A N 1
ATOM 578 C CA . ALA A 1 73 ? -2.706 -15.360 -7.909 1.00 97.25 73 ALA A CA 1
ATOM 579 C C . ALA A 1 73 ? -4.058 -16.065 -8.095 1.00 97.25 73 ALA A C 1
ATOM 581 O O . ALA A 1 73 ? -4.731 -16.361 -7.110 1.00 97.25 73 ALA A O 1
ATOM 582 N N . VAL A 1 74 ? -4.427 -16.419 -9.331 1.00 97.69 74 VAL A N 1
ATOM 583 C CA . VAL A 1 74 ? -5.676 -17.139 -9.641 1.00 97.69 74 VAL A CA 1
ATOM 584 C C . VAL A 1 74 ? -5.736 -18.498 -8.940 1.00 97.69 74 VAL A C 1
ATOM 586 O O . VAL A 1 74 ? -6.760 -18.825 -8.333 1.00 97.69 74 VAL A O 1
ATOM 589 N N . ILE A 1 75 ? -4.643 -19.271 -8.955 1.00 95.75 75 ILE A N 1
ATOM 590 C CA . ILE A 1 75 ? -4.567 -20.557 -8.246 1.00 95.75 75 ILE A CA 1
ATOM 591 C C . ILE A 1 75 ? -4.760 -20.346 -6.741 1.00 95.75 75 ILE A C 1
ATOM 593 O O . ILE A 1 75 ? -5.586 -21.023 -6.129 1.00 95.75 75 ILE A O 1
ATOM 597 N N . PHE A 1 76 ? -4.051 -19.387 -6.138 1.00 93.19 76 PHE A N 1
ATOM 598 C CA . PHE A 1 76 ? -4.171 -19.107 -4.707 1.00 93.19 76 PHE A CA 1
ATOM 599 C C . PHE A 1 76 ? -5.568 -18.607 -4.323 1.00 93.19 76 PHE A C 1
ATOM 601 O O . PHE A 1 76 ? -6.073 -19.005 -3.274 1.00 93.19 76 PHE A O 1
ATOM 608 N N . ILE A 1 77 ? -6.229 -17.802 -5.159 1.00 94.56 77 ILE A N 1
ATOM 609 C CA . ILE A 1 77 ? -7.630 -17.407 -4.950 1.00 94.56 77 ILE A CA 1
ATOM 610 C C . ILE A 1 77 ? -8.524 -18.649 -4.942 1.00 94.56 77 ILE A C 1
ATOM 612 O O . ILE A 1 77 ? -9.284 -18.845 -3.994 1.00 94.56 77 ILE A O 1
ATOM 616 N N . ALA A 1 78 ? -8.414 -19.510 -5.958 1.00 93.50 78 ALA A N 1
ATOM 617 C CA . ALA A 1 78 ? -9.228 -20.717 -6.067 1.00 93.50 78 ALA A CA 1
ATOM 618 C C . ALA A 1 78 ? -9.027 -21.648 -4.861 1.00 93.50 78 ALA A C 1
ATOM 620 O O . ALA A 1 78 ? -10.001 -22.050 -4.223 1.00 93.50 78 ALA A O 1
ATOM 621 N N . VAL A 1 79 ? -7.772 -21.926 -4.495 1.00 89.69 79 VAL A N 1
ATOM 622 C CA . VAL A 1 79 ? -7.423 -22.765 -3.339 1.00 89.69 79 VAL A CA 1
ATOM 623 C C . VAL A 1 79 ? -7.972 -22.173 -2.040 1.00 89.69 79 VAL A C 1
ATOM 625 O O . VAL A 1 79 ? -8.608 -22.893 -1.272 1.00 89.69 79 VAL A O 1
ATOM 628 N N . ASN A 1 80 ? -7.799 -20.869 -1.797 1.00 88.25 80 ASN A N 1
ATOM 629 C CA . ASN A 1 80 ? -8.283 -20.237 -0.567 1.00 88.25 80 ASN A CA 1
ATOM 630 C C . ASN A 1 80 ? -9.816 -20.184 -0.495 1.00 88.25 80 ASN A C 1
ATOM 632 O O . ASN A 1 80 ? -10.385 -20.425 0.568 1.00 88.25 80 ASN A O 1
ATOM 636 N N . VAL A 1 81 ? -10.509 -19.933 -1.610 1.00 88.19 81 VAL A N 1
ATOM 637 C CA . VAL A 1 81 ? -11.981 -19.968 -1.656 1.00 88.19 81 VAL A CA 1
ATOM 638 C C . VAL A 1 81 ? -12.507 -21.381 -1.394 1.00 88.19 81 VAL A C 1
ATOM 640 O O . VAL A 1 81 ? -13.469 -21.545 -0.641 1.00 88.19 81 VAL A O 1
ATOM 643 N N . LEU A 1 82 ? -11.882 -22.408 -1.979 1.00 87.06 82 LEU A N 1
ATOM 644 C CA . LEU A 1 82 ? -12.239 -23.804 -1.720 1.00 87.06 82 LEU A CA 1
ATOM 645 C C . LEU A 1 82 ? -11.980 -24.184 -0.260 1.00 87.06 82 LEU A C 1
ATOM 647 O O . LEU A 1 82 ? -12.851 -24.791 0.362 1.00 87.06 82 LEU A O 1
ATOM 651 N N . ALA A 1 83 ? -10.848 -23.763 0.308 1.00 82.00 83 ALA A N 1
ATOM 652 C CA . ALA A 1 83 ? -10.519 -23.990 1.711 1.00 82.00 83 ALA A CA 1
ATOM 653 C C . ALA A 1 83 ? -11.556 -23.358 2.653 1.00 82.00 83 ALA A C 1
ATOM 655 O O . ALA A 1 83 ? -11.995 -24.016 3.593 1.00 82.00 83 ALA A O 1
ATOM 656 N N . LEU A 1 84 ? -12.014 -22.131 2.366 1.00 76.94 84 LEU A N 1
ATOM 657 C CA . LEU A 1 84 ? -13.060 -21.455 3.144 1.00 76.94 84 LEU A CA 1
ATOM 658 C C . LEU A 1 84 ? -14.431 -22.143 3.047 1.00 76.94 84 LEU A C 1
ATOM 660 O O . LEU A 1 84 ? -15.176 -22.156 4.025 1.00 76.94 84 LEU A O 1
ATOM 664 N N . LYS A 1 85 ? -14.783 -22.698 1.879 1.00 75.00 85 LYS A N 1
ATOM 665 C CA . LYS A 1 85 ? -16.050 -23.424 1.672 1.00 75.00 85 LYS A CA 1
ATOM 666 C C . LYS A 1 85 ? -16.020 -24.832 2.259 1.00 75.00 85 LYS A C 1
ATOM 668 O O . LYS A 1 85 ? -17.051 -25.346 2.690 1.00 75.00 85 LYS A O 1
ATOM 673 N N . SER A 1 86 ? -14.855 -25.473 2.258 1.00 64.12 86 SER A N 1
ATOM 674 C CA . SER A 1 86 ? -14.686 -26.789 2.850 1.00 64.12 86 SER A CA 1
ATOM 675 C C . SER A 1 86 ? -14.724 -26.669 4.374 1.00 64.12 86 SER A C 1
ATOM 677 O O . SER A 1 86 ? -13.851 -26.081 5.002 1.00 64.12 86 SER A O 1
ATOM 679 N N . HIS A 1 87 ? -15.703 -27.299 5.014 1.00 51.81 87 HIS A N 1
ATOM 680 C CA . HIS A 1 87 ? -15.730 -27.492 6.467 1.00 51.81 87 HIS A CA 1
ATOM 681 C C . HIS A 1 87 ? -14.580 -28.390 7.000 1.00 51.81 87 HIS A C 1
ATOM 683 O O . HIS A 1 87 ? -14.642 -28.854 8.138 1.00 51.81 87 HIS A O 1
ATOM 689 N N . ALA A 1 88 ? -13.524 -28.633 6.212 1.00 47.47 88 ALA A N 1
ATOM 690 C CA . ALA A 1 88 ? -12.395 -29.513 6.521 1.00 47.47 88 ALA A CA 1
ATOM 691 C C . ALA A 1 88 ? -11.523 -29.025 7.698 1.00 47.47 88 ALA A C 1
ATOM 693 O O . ALA A 1 88 ? -10.698 -29.779 8.200 1.00 47.47 88 ALA A O 1
ATOM 694 N N . PHE A 1 89 ? -11.764 -27.811 8.206 1.00 44.44 89 PHE A N 1
ATOM 695 C CA . PHE A 1 89 ? -11.206 -27.314 9.468 1.00 44.44 89 PHE A CA 1
ATOM 696 C C . PHE A 1 89 ? -12.276 -26.824 10.456 1.00 44.44 89 PHE A C 1
ATOM 698 O O . PHE A 1 89 ? -12.042 -25.900 11.235 1.00 44.44 89 PHE A O 1
ATOM 705 N N . LYS A 1 90 ? -13.431 -27.507 10.521 1.00 39.47 90 LYS A N 1
ATOM 706 C CA . LYS A 1 90 ? -14.413 -27.297 11.604 1.00 39.47 90 LYS A CA 1
ATOM 707 C C . LYS A 1 90 ? -13.829 -27.477 13.020 1.00 39.47 90 LYS A C 1
ATOM 709 O O . LYS A 1 90 ? -14.399 -26.964 13.974 1.00 39.47 90 LYS A O 1
ATOM 714 N N . SER A 1 91 ? -12.664 -28.123 13.156 1.00 32.75 91 SER A N 1
ATOM 715 C CA . SER A 1 91 ? -11.918 -28.261 14.418 1.00 32.75 91 SER A CA 1
ATOM 716 C C . SER A 1 91 ? -11.141 -27.001 14.852 1.00 32.75 91 SER A C 1
ATOM 718 O O . SER A 1 91 ? -10.608 -26.988 15.958 1.00 32.75 91 SER A O 1
ATOM 720 N N . MET A 1 92 ? -11.059 -25.949 14.024 1.00 37.19 92 MET A N 1
ATOM 721 C CA . MET A 1 92 ? -10.449 -24.655 14.389 1.00 37.19 92 MET A CA 1
ATOM 722 C C . MET A 1 92 ? -11.482 -23.555 14.694 1.00 37.19 92 MET A C 1
ATOM 724 O O . MET A 1 92 ? -11.100 -22.413 14.928 1.00 37.19 92 MET A O 1
ATOM 728 N N . HIS A 1 93 ? -12.782 -23.869 14.740 1.00 40.16 93 HIS A N 1
ATOM 729 C CA . HIS A 1 93 ? -13.844 -22.909 15.085 1.00 40.16 93 HIS A CA 1
ATOM 730 C C . HIS A 1 93 ? -14.043 -22.728 16.598 1.00 40.16 93 HIS A C 1
ATOM 732 O O . HIS A 1 93 ? -15.167 -22.634 17.074 1.00 40.16 93 HIS A O 1
ATOM 738 N N . ALA A 1 94 ? -12.954 -22.648 17.365 1.00 40.00 94 ALA A N 1
ATOM 739 C CA . ALA A 1 94 ? -13.027 -22.197 18.757 1.00 40.00 94 ALA A CA 1
ATOM 740 C C . ALA A 1 94 ? -13.108 -20.658 18.876 1.00 40.00 94 ALA A C 1
ATOM 742 O O . ALA A 1 94 ? -13.191 -20.134 19.982 1.00 40.00 94 ALA A O 1
ATOM 743 N N . THR A 1 95 ? -13.073 -19.925 17.755 1.00 38.31 95 THR A N 1
ATOM 744 C CA . THR A 1 95 ? -13.239 -18.467 17.711 1.00 38.31 95 THR A CA 1
ATOM 745 C C . THR A 1 95 ? -14.256 -18.063 16.634 1.00 38.31 95 THR A C 1
ATOM 747 O O . THR A 1 95 ? -14.081 -18.328 15.445 1.00 38.31 95 THR A O 1
ATOM 750 N N . ASP A 1 96 ? -15.337 -17.407 17.061 1.00 41.69 96 ASP A N 1
ATOM 751 C CA . ASP A 1 96 ? -16.554 -17.051 16.304 1.00 41.69 96 ASP A CA 1
ATOM 752 C C . ASP A 1 96 ? -16.387 -15.985 15.190 1.00 41.69 96 ASP A C 1
ATOM 754 O O . ASP A 1 96 ? -17.311 -15.223 14.902 1.00 41.69 96 ASP A O 1
ATOM 758 N N . ARG A 1 97 ? -15.227 -15.871 14.527 1.00 49.25 97 ARG A N 1
ATOM 759 C CA . ARG A 1 97 ? -15.039 -14.889 13.437 1.00 49.25 97 ARG A CA 1
ATOM 760 C C . ARG A 1 97 ? -14.292 -15.465 12.235 1.00 49.25 97 ARG A C 1
ATOM 762 O O . ARG A 1 97 ? -13.085 -15.681 12.271 1.00 49.25 97 ARG A O 1
ATOM 769 N N . THR A 1 98 ? -15.005 -15.639 11.122 1.00 58.31 98 THR A N 1
ATOM 770 C CA . THR A 1 98 ? -14.417 -15.933 9.807 1.00 58.31 98 THR A CA 1
ATOM 771 C C . THR A 1 98 ? -13.742 -14.681 9.236 1.00 58.31 98 THR A C 1
ATOM 773 O O . THR A 1 98 ? -14.421 -13.706 8.912 1.00 58.31 98 THR A O 1
ATOM 776 N N . THR A 1 99 ? -12.414 -14.694 9.097 1.00 66.19 99 THR A N 1
ATOM 777 C CA . THR A 1 99 ? -11.645 -13.625 8.429 1.00 66.19 99 THR A CA 1
ATOM 778 C C . THR A 1 99 ? -11.351 -14.004 6.982 1.00 66.19 99 THR A C 1
ATOM 780 O O . THR A 1 99 ? -10.842 -15.097 6.741 1.00 66.19 99 THR A O 1
ATOM 783 N N . PHE A 1 100 ? -11.582 -13.100 6.030 1.00 78.06 100 PHE A N 1
ATOM 784 C CA . PHE A 1 100 ? -11.402 -13.380 4.596 1.00 78.06 100 PHE A CA 1
ATOM 785 C C . PHE A 1 100 ? -10.019 -12.972 4.052 1.00 78.06 100 PHE A C 1
ATOM 787 O O . PHE A 1 100 ? -9.774 -13.048 2.848 1.00 78.06 100 PHE A O 1
ATOM 794 N N . GLY A 1 101 ? -9.096 -12.568 4.934 1.00 76.25 101 GLY A N 1
ATOM 795 C CA . GLY A 1 101 ? -7.780 -12.032 4.566 1.00 76.25 101 GLY A CA 1
ATOM 796 C C . GLY A 1 101 ? -6.947 -12.939 3.652 1.00 76.25 101 GLY A C 1
ATOM 797 O O . GLY A 1 101 ? -6.232 -12.443 2.782 1.00 76.25 101 GLY A O 1
ATOM 798 N N . THR A 1 102 ? -7.075 -14.264 3.784 1.00 81.19 102 THR A N 1
ATOM 799 C CA . THR A 1 102 ? -6.339 -15.231 2.948 1.00 81.19 102 THR A CA 1
ATOM 800 C C . THR A 1 102 ? -6.794 -15.242 1.487 1.00 81.19 102 THR A C 1
ATOM 802 O O . THR A 1 102 ? -6.022 -15.629 0.617 1.00 81.19 102 THR A O 1
ATOM 805 N N . VAL A 1 103 ? -8.019 -14.788 1.198 1.00 89.06 103 VAL A N 1
ATOM 806 C CA . VAL A 1 103 ? -8.522 -14.585 -0.171 1.00 89.06 103 VAL A CA 1
ATOM 807 C C . VAL A 1 103 ? -8.228 -13.165 -0.652 1.00 89.06 103 VAL A C 1
ATOM 809 O O . VAL A 1 103 ? -7.860 -12.973 -1.807 1.00 89.06 103 VAL A O 1
ATOM 812 N N . TYR A 1 104 ? -8.348 -12.169 0.229 1.00 92.56 104 TYR A N 1
ATOM 813 C CA . TYR A 1 104 ? -8.137 -10.764 -0.121 1.00 92.56 104 TYR A CA 1
ATOM 814 C C . TYR A 1 104 ? -6.719 -10.459 -0.611 1.00 92.56 104 TYR A C 1
ATOM 816 O O . TYR A 1 104 ? -6.572 -9.737 -1.596 1.00 92.56 104 TYR A O 1
ATOM 824 N N . PHE A 1 105 ? -5.694 -11.045 0.014 1.00 93.56 105 PHE A N 1
ATOM 825 C CA . PHE A 1 105 ? -4.305 -10.789 -0.371 1.00 93.56 105 PHE A CA 1
ATOM 826 C C . PHE A 1 105 ? -3.979 -11.253 -1.809 1.00 93.56 105 PHE A C 1
ATOM 828 O O . PHE A 1 105 ? -3.532 -10.425 -2.605 1.00 93.56 105 PHE A O 1
ATOM 835 N N . PRO A 1 106 ? -4.278 -12.505 -2.217 1.00 95.25 106 PRO A N 1
ATOM 836 C CA . PRO A 1 106 ? -4.138 -12.928 -3.612 1.00 95.25 106 PRO A CA 1
ATOM 837 C C . PRO A 1 106 ? -4.946 -12.094 -4.616 1.00 95.25 106 PRO A C 1
ATOM 839 O O . PRO A 1 106 ? -4.476 -11.875 -5.728 1.00 95.25 106 PRO A O 1
ATOM 842 N N . ILE A 1 107 ? -6.134 -11.596 -4.245 1.00 97.44 107 ILE A N 1
ATOM 843 C CA . ILE A 1 107 ? -6.918 -10.703 -5.117 1.00 97.44 107 ILE A CA 1
ATOM 844 C C . ILE A 1 107 ? -6.202 -9.361 -5.306 1.00 97.44 107 ILE A C 1
ATOM 846 O O . ILE A 1 107 ? -6.113 -8.873 -6.432 1.00 97.44 107 ILE A O 1
ATOM 850 N N . ALA A 1 108 ? -5.674 -8.757 -4.239 1.00 97.69 108 ALA A N 1
ATOM 851 C CA . ALA A 1 108 ? -4.900 -7.527 -4.377 1.00 97.69 108 ALA A CA 1
ATOM 852 C C . ALA A 1 108 ? -3.637 -7.746 -5.213 1.00 97.69 108 ALA A C 1
ATOM 854 O O . ALA A 1 108 ? -3.352 -6.939 -6.094 1.00 97.69 108 ALA A O 1
ATOM 855 N N . PHE A 1 109 ? -2.927 -8.857 -5.001 1.00 98.12 109 PHE A N 1
ATOM 856 C CA . PHE A 1 109 ? -1.774 -9.212 -5.823 1.00 98.12 109 PHE A CA 1
ATOM 857 C C . PHE A 1 109 ? -2.145 -9.388 -7.302 1.00 98.12 109 PHE A C 1
ATOM 859 O O . PHE A 1 109 ? -1.442 -8.863 -8.157 1.00 98.12 109 PHE A O 1
ATOM 866 N N . LEU A 1 110 ? -3.274 -10.037 -7.609 1.00 98.44 110 LEU A N 1
ATOM 867 C CA . LEU A 1 110 ? -3.787 -10.164 -8.976 1.00 98.44 110 LEU A CA 1
ATOM 868 C C . LEU A 1 110 ? -3.993 -8.793 -9.637 1.00 98.44 110 LEU A C 1
ATOM 870 O O . LEU A 1 110 ? -3.556 -8.585 -10.765 1.00 98.44 110 LEU A O 1
ATOM 874 N N . ILE A 1 111 ? -4.638 -7.854 -8.939 1.00 98.50 111 ILE A N 1
ATOM 875 C CA . ILE A 1 111 ? -4.873 -6.495 -9.453 1.00 98.50 111 ILE A CA 1
ATOM 876 C C . ILE A 1 111 ? -3.541 -5.760 -9.646 1.00 98.50 111 ILE A C 1
ATOM 878 O O . ILE A 1 111 ? -3.323 -5.152 -10.692 1.00 98.50 111 ILE A O 1
ATOM 882 N N . LEU A 1 112 ? -2.627 -5.839 -8.678 1.00 98.44 112 LEU A N 1
ATOM 883 C CA . LEU A 1 112 ? -1.310 -5.214 -8.795 1.00 98.44 112 LEU A CA 1
ATOM 884 C C . LEU A 1 112 ? -0.509 -5.788 -9.972 1.00 98.44 112 LEU A C 1
ATOM 886 O O . LEU A 1 112 ? 0.030 -5.022 -10.763 1.00 98.44 112 LEU A O 1
ATOM 890 N N . ALA A 1 113 ? -0.487 -7.108 -10.147 1.00 97.94 113 ALA A N 1
ATOM 891 C CA . ALA A 1 113 ? 0.186 -7.755 -11.270 1.00 97.94 113 ALA A CA 1
ATOM 892 C C . ALA A 1 113 ? -0.481 -7.445 -12.622 1.00 97.94 113 ALA A C 1
ATOM 894 O O . ALA A 1 113 ? 0.199 -7.363 -13.637 1.00 97.94 113 ALA A O 1
ATOM 895 N N . ALA A 1 114 ? -1.799 -7.239 -12.662 1.00 97.94 114 ALA A N 1
ATOM 896 C CA . ALA A 1 114 ? -2.498 -6.897 -13.898 1.00 97.94 114 ALA A CA 1
ATOM 897 C C . ALA A 1 114 ? -2.273 -5.439 -14.334 1.00 97.94 114 ALA A C 1
ATOM 899 O O . ALA A 1 114 ? -2.106 -5.181 -15.523 1.00 97.94 114 ALA A O 1
ATOM 900 N N . PHE A 1 115 ? -2.272 -4.487 -13.393 1.00 97.44 115 PHE A N 1
ATOM 901 C CA . PHE A 1 115 ? -2.283 -3.050 -13.710 1.00 97.44 115 PHE A CA 1
ATOM 902 C C . PHE A 1 115 ? -0.960 -2.320 -13.444 1.00 97.44 115 PHE A C 1
ATOM 904 O O . PHE A 1 115 ? -0.733 -1.257 -14.016 1.00 97.44 115 PHE A O 1
ATOM 911 N N . PHE A 1 116 ? -0.090 -2.862 -12.588 1.00 96.88 116 PHE A N 1
ATOM 912 C CA . PHE A 1 116 ? 1.158 -2.220 -12.156 1.00 96.88 116 PHE A CA 1
ATOM 913 C C . PHE A 1 116 ? 2.404 -3.046 -12.509 1.00 96.88 116 PHE A C 1
ATOM 915 O O . PHE A 1 116 ? 3.474 -2.774 -11.972 1.00 96.88 116 PHE A O 1
ATOM 922 N N . TRP A 1 117 ? 2.303 -4.030 -13.411 1.00 96.25 117 TRP A N 1
ATOM 923 C CA . TRP A 1 117 ? 3.455 -4.850 -13.819 1.00 96.25 117 TRP A CA 1
ATOM 924 C C . TRP A 1 117 ? 4.605 -4.019 -14.387 1.00 96.25 117 TRP A C 1
ATOM 926 O O . TRP A 1 117 ? 5.737 -4.123 -13.927 1.00 96.25 117 TRP A O 1
ATOM 936 N N . GLU A 1 118 ? 4.271 -3.090 -15.285 1.00 94.44 118 GLU A N 1
ATOM 937 C CA . GLU A 1 118 ? 5.214 -2.137 -15.888 1.00 94.44 118 GLU A CA 1
ATOM 938 C C . GLU A 1 118 ? 5.766 -1.111 -14.879 1.00 94.44 118 GLU A C 1
ATOM 940 O O . GLU A 1 118 ? 6.573 -0.248 -15.222 1.00 94.44 118 GLU A O 1
ATOM 945 N N . LYS A 1 119 ? 5.317 -1.172 -13.619 1.00 95.38 119 LYS A N 1
ATOM 946 C CA . LYS A 1 119 ? 5.758 -0.327 -12.507 1.00 95.38 119 LYS A CA 1
ATOM 947 C C . LYS A 1 119 ? 6.323 -1.203 -11.380 1.00 95.38 119 LYS A C 1
ATOM 949 O O . LYS A 1 119 ? 5.742 -1.262 -10.290 1.00 95.38 119 LYS A O 1
ATOM 954 N N . PRO A 1 120 ? 7.468 -1.875 -11.603 1.00 95.31 120 PRO A N 1
ATOM 955 C CA . PRO A 1 120 ? 7.986 -2.896 -10.693 1.00 95.31 120 PRO A CA 1
ATOM 956 C C . PRO A 1 120 ? 8.273 -2.350 -9.290 1.00 95.31 120 PRO A C 1
ATOM 958 O O . PRO A 1 120 ? 7.932 -3.006 -8.311 1.00 95.31 120 PRO A O 1
ATOM 961 N N . ILE A 1 121 ? 8.819 -1.131 -9.167 1.00 96.94 121 ILE A N 1
ATOM 962 C CA . ILE A 1 121 ? 9.076 -0.487 -7.864 1.00 96.94 121 ILE A CA 1
ATOM 963 C C . ILE A 1 121 ? 7.775 -0.366 -7.063 1.00 96.94 121 ILE A C 1
ATOM 965 O O . ILE A 1 121 ? 7.706 -0.789 -5.912 1.00 96.94 121 ILE A O 1
ATOM 969 N N . THR A 1 122 ? 6.719 0.147 -7.688 1.00 98.12 122 THR A N 1
ATOM 970 C CA . THR A 1 122 ? 5.404 0.332 -7.067 1.00 98.12 122 THR A CA 1
ATOM 971 C C . THR A 1 122 ? 4.806 -0.992 -6.620 1.00 98.12 122 THR A C 1
ATOM 973 O O . THR A 1 122 ? 4.322 -1.095 -5.490 1.00 98.12 122 THR A O 1
ATOM 976 N N . LEU A 1 123 ? 4.875 -2.020 -7.469 1.00 98.06 123 LEU A N 1
ATOM 977 C CA . LEU A 1 123 ? 4.391 -3.361 -7.151 1.00 98.06 123 LEU A CA 1
ATOM 978 C C . LEU A 1 123 ? 5.150 -3.943 -5.947 1.00 98.06 123 LEU A C 1
ATOM 980 O O . LEU A 1 123 ? 4.518 -4.344 -4.966 1.00 98.06 123 LEU A O 1
ATOM 984 N N . ILE A 1 124 ? 6.488 -3.929 -5.984 1.00 98.38 124 ILE A N 1
ATOM 985 C CA . ILE A 1 124 ? 7.347 -4.450 -4.911 1.00 98.38 124 ILE A CA 1
ATOM 986 C C . ILE A 1 124 ? 7.045 -3.732 -3.594 1.00 98.38 124 ILE A C 1
ATOM 988 O O . ILE A 1 124 ? 6.699 -4.379 -2.607 1.00 98.38 124 ILE A O 1
ATOM 992 N N . LEU A 1 125 ? 7.124 -2.398 -3.573 1.00 98.62 125 LEU A N 1
ATOM 993 C CA . LEU A 1 125 ? 6.930 -1.609 -2.355 1.00 98.62 125 LEU A CA 1
ATOM 994 C C . LEU A 1 125 ? 5.548 -1.824 -1.741 1.00 98.62 125 LEU A C 1
ATOM 996 O O . LEU A 1 125 ? 5.429 -1.957 -0.525 1.00 98.62 125 LEU A O 1
ATOM 1000 N N . SER A 1 126 ? 4.510 -1.927 -2.568 1.00 98.44 126 SER A N 1
ATOM 1001 C CA . SER A 1 126 ? 3.141 -2.151 -2.097 1.00 98.44 126 SER A CA 1
ATOM 1002 C C . SER A 1 126 ? 2.973 -3.499 -1.403 1.00 98.44 126 SER A C 1
ATOM 1004 O O . SER A 1 126 ? 2.328 -3.585 -0.355 1.00 98.44 126 SER A O 1
ATOM 1006 N N . LEU A 1 127 ? 3.601 -4.546 -1.945 1.00 98.25 127 LEU A N 1
ATOM 1007 C CA . LEU A 1 127 ? 3.604 -5.873 -1.333 1.00 98.25 127 LEU A CA 1
ATOM 1008 C C . LEU A 1 127 ? 4.480 -5.917 -0.079 1.00 98.25 127 LEU A C 1
ATOM 1010 O O . LEU A 1 127 ? 4.068 -6.515 0.912 1.00 98.25 127 LEU A O 1
ATOM 1014 N N . LEU A 1 128 ? 5.636 -5.247 -0.065 1.00 98.38 128 LEU A N 1
ATOM 1015 C CA . LEU A 1 128 ? 6.491 -5.157 1.124 1.00 98.38 128 LEU A CA 1
ATOM 1016 C C . LEU A 1 128 ? 5.802 -4.413 2.274 1.00 98.38 128 LEU A C 1
ATOM 1018 O O . LEU A 1 128 ? 5.877 -4.867 3.414 1.00 98.38 128 LEU A O 1
ATOM 1022 N N . VAL A 1 129 ? 5.083 -3.324 1.989 1.00 98.50 129 VAL A N 1
ATOM 1023 C CA . VAL A 1 129 ? 4.272 -2.607 2.987 1.00 98.50 129 VAL A CA 1
ATOM 1024 C C . VAL A 1 129 ? 3.181 -3.520 3.545 1.00 98.50 129 VAL A C 1
ATOM 1026 O O . VAL A 1 129 ? 3.077 -3.672 4.760 1.00 98.50 129 VAL A O 1
ATOM 1029 N N . MET A 1 130 ? 2.424 -4.209 2.687 1.00 95.62 130 MET A N 1
ATOM 1030 C CA . MET A 1 130 ? 1.423 -5.181 3.145 1.00 95.62 130 MET A CA 1
ATOM 1031 C C . MET A 1 130 ? 2.039 -6.339 3.949 1.00 95.62 130 MET A C 1
ATOM 1033 O O . MET A 1 130 ? 1.416 -6.887 4.850 1.00 95.62 130 MET A O 1
ATOM 1037 N N . THR A 1 131 ? 3.266 -6.738 3.634 1.00 95.44 131 THR A N 1
ATOM 1038 C CA . THR A 1 131 ? 3.958 -7.848 4.302 1.00 95.44 131 THR A CA 1
ATOM 1039 C C . THR A 1 131 ? 4.453 -7.434 5.686 1.00 95.44 131 THR A C 1
ATOM 1041 O O . THR A 1 131 ? 4.184 -8.108 6.682 1.00 95.44 131 THR A O 1
ATOM 1044 N N . PHE A 1 132 ? 5.186 -6.324 5.765 1.00 97.12 132 PHE A N 1
ATOM 1045 C CA . PHE A 1 132 ? 5.902 -5.925 6.971 1.00 97.12 132 PHE A CA 1
ATOM 1046 C C . PHE A 1 132 ? 5.118 -4.943 7.830 1.00 97.12 132 PHE A C 1
ATOM 1048 O O . PHE A 1 132 ? 5.028 -5.149 9.039 1.00 97.12 132 PHE A O 1
ATOM 1055 N N . SER A 1 133 ? 4.544 -3.895 7.240 1.00 97.06 133 SER A N 1
ATOM 1056 C CA . SER A 1 133 ? 3.876 -2.841 8.005 1.00 97.06 133 SER A CA 1
ATOM 1057 C C . SER A 1 133 ? 2.599 -3.336 8.671 1.00 97.06 133 SER A C 1
ATOM 1059 O O . SER A 1 133 ? 2.411 -3.074 9.856 1.00 97.06 133 SER A O 1
ATOM 1061 N N . ASP A 1 134 ? 1.790 -4.131 7.966 1.00 92.56 134 ASP A N 1
ATOM 1062 C CA . ASP A 1 134 ? 0.596 -4.774 8.534 1.00 92.56 134 ASP A CA 1
ATOM 1063 C C . ASP A 1 134 ? 0.957 -5.720 9.695 1.00 92.56 134 ASP A C 1
ATOM 1065 O O . ASP A 1 134 ? 0.424 -5.633 10.808 1.00 92.56 134 ASP A O 1
ATOM 1069 N N . THR A 1 135 ? 1.970 -6.569 9.483 1.00 92.38 135 THR A N 1
ATOM 1070 C CA . THR A 1 135 ? 2.459 -7.485 10.519 1.00 92.38 135 THR A CA 1
ATOM 1071 C C . THR A 1 135 ? 2.949 -6.712 11.747 1.00 92.38 135 THR A C 1
ATOM 1073 O O . THR A 1 135 ? 2.562 -7.048 12.869 1.00 92.38 135 THR A O 1
ATOM 1076 N N . LEU A 1 136 ? 3.738 -5.649 11.561 1.00 93.94 136 LEU A N 1
ATOM 1077 C CA . LEU A 1 136 ? 4.224 -4.795 12.649 1.00 93.94 136 LEU A CA 1
ATOM 1078 C C . LEU A 1 136 ? 3.085 -4.071 13.372 1.00 93.94 136 LEU A C 1
ATOM 1080 O O . LEU A 1 136 ? 3.077 -4.056 14.602 1.00 93.94 136 LEU A O 1
ATOM 1084 N N . ALA A 1 137 ? 2.110 -3.527 12.643 1.00 93.06 137 ALA A N 1
ATOM 1085 C CA . ALA A 1 137 ? 0.936 -2.875 13.217 1.00 93.06 137 ALA A CA 1
ATOM 1086 C C . ALA A 1 137 ? 0.169 -3.827 14.140 1.00 93.06 137 ALA A C 1
ATOM 1088 O O . ALA A 1 137 ? -0.154 -3.476 15.277 1.00 93.06 137 ALA A O 1
ATOM 1089 N N . SER A 1 138 ? -0.034 -5.068 13.694 1.00 88.69 138 SER A N 1
ATOM 1090 C CA . SER A 1 138 ? -0.720 -6.089 14.485 1.00 88.69 138 SER A CA 1
ATOM 1091 C C . SER A 1 138 ? 0.081 -6.544 15.717 1.00 88.69 138 SER A C 1
ATOM 1093 O O . SER A 1 138 ? -0.508 -6.821 16.762 1.00 88.69 138 SER A O 1
ATOM 1095 N N . ILE A 1 139 ? 1.416 -6.628 15.624 1.00 89.81 139 ILE A N 1
ATOM 1096 C CA . ILE A 1 139 ? 2.290 -7.022 16.741 1.00 89.81 139 ILE A CA 1
ATOM 1097 C C . ILE A 1 139 ? 2.337 -5.907 17.785 1.00 89.81 139 ILE A C 1
ATOM 1099 O O . ILE A 1 139 ? 2.026 -6.146 18.949 1.00 89.81 139 ILE A O 1
ATOM 1103 N N . VAL A 1 140 ? 2.675 -4.686 17.368 1.00 91.44 140 VAL A N 1
ATOM 1104 C CA . VAL A 1 140 ? 2.783 -3.527 18.263 1.00 91.44 140 VAL A CA 1
ATOM 1105 C C . VAL A 1 140 ? 1.427 -3.212 18.889 1.00 91.44 140 VAL A C 1
ATOM 1107 O O . VAL A 1 140 ? 1.333 -2.986 20.094 1.00 91.44 140 VAL A O 1
ATOM 1110 N N . GLY A 1 141 ? 0.356 -3.263 18.096 1.00 87.62 141 GLY A N 1
ATOM 1111 C CA . GLY A 1 141 ? -0.990 -3.007 18.585 1.00 87.62 141 GLY A CA 1
ATOM 1112 C C . GLY A 1 141 ? -1.506 -4.056 19.573 1.00 87.62 141 GLY A C 1
ATOM 1113 O O . GLY A 1 141 ? -2.283 -3.699 20.457 1.00 87.62 141 GLY A O 1
ATOM 1114 N N . GLY A 1 142 ? -1.070 -5.316 19.444 1.00 82.81 142 GLY A N 1
ATOM 1115 C CA . GLY A 1 142 ? -1.479 -6.424 20.313 1.00 82.81 142 GLY A CA 1
ATOM 1116 C C . GLY A 1 142 ? -0.610 -6.631 21.560 1.00 82.81 142 GLY A C 1
ATOM 1117 O O . GLY A 1 142 ? -1.090 -7.193 22.541 1.00 82.81 142 GLY A O 1
ATOM 1118 N N . GLN A 1 143 ? 0.653 -6.194 21.543 1.00 83.00 143 GLN A N 1
ATOM 1119 C CA . GLN A 1 143 ? 1.599 -6.379 22.656 1.00 83.00 143 GLN A CA 1
ATOM 1120 C C . GLN A 1 143 ? 1.594 -5.233 23.676 1.00 83.00 143 GLN A C 1
ATOM 1122 O O . GLN A 1 143 ? 2.167 -5.369 24.760 1.00 83.00 143 GLN A O 1
ATOM 1127 N N . GLU A 1 144 ? 0.956 -4.109 23.353 1.00 82.50 144 GLU A N 1
ATOM 1128 C CA . GLU A 1 144 ? 0.873 -2.971 24.260 1.00 82.50 144 GLU A CA 1
ATOM 1129 C C . GLU A 1 144 ? 0.019 -3.304 25.495 1.00 82.50 144 GLU A C 1
ATOM 1131 O O . GLU A 1 144 ? -1.077 -3.854 25.393 1.00 82.50 144 GLU A O 1
ATOM 1136 N N . LYS A 1 145 ? 0.502 -2.939 26.690 1.00 78.25 145 LYS A N 1
ATOM 1137 C CA . LYS A 1 145 ? -0.175 -3.262 27.959 1.00 78.25 145 LYS A CA 1
ATOM 1138 C C . LYS A 1 145 ? -1.429 -2.416 28.172 1.00 78.25 145 LYS A C 1
ATOM 1140 O O . LYS A 1 145 ? -2.357 -2.848 28.853 1.00 78.25 145 LYS A O 1
ATOM 1145 N N . LYS A 1 146 ? -1.435 -1.191 27.636 1.00 82.50 146 LYS A N 1
ATOM 1146 C CA . LYS A 1 146 ? -2.551 -0.235 27.706 1.00 82.50 146 LYS A CA 1
ATOM 1147 C C . LYS A 1 146 ? -2.762 0.430 26.337 1.00 82.50 146 LYS A C 1
ATOM 1149 O O . LYS A 1 146 ? -2.426 1.605 26.171 1.00 82.50 146 LYS A O 1
ATOM 1154 N N . PRO A 1 147 ? -3.270 -0.309 25.336 1.00 85.56 147 PRO A N 1
ATOM 1155 C CA . PRO A 1 147 ? -3.426 0.221 23.989 1.00 85.56 147 PRO A CA 1
ATOM 1156 C C . PRO A 1 147 ? -4.486 1.326 23.970 1.00 85.56 147 PRO A C 1
ATOM 1158 O O . PRO A 1 147 ? -5.541 1.214 24.600 1.00 85.56 147 PRO A O 1
ATOM 1161 N N . LEU A 1 148 ? -4.213 2.391 23.217 1.00 89.81 148 LEU A N 1
ATOM 1162 C CA . LEU A 1 148 ? -5.174 3.462 22.970 1.00 89.81 148 LEU A CA 1
ATOM 1163 C C . LEU A 1 148 ? -6.080 3.015 21.827 1.00 89.81 148 LEU A C 1
ATOM 1165 O O . LEU A 1 148 ? -5.750 3.183 20.653 1.00 89.81 148 LEU A O 1
ATOM 1169 N N . LYS A 1 149 ? -7.179 2.361 22.195 1.00 91.44 149 LYS A N 1
ATOM 1170 C CA . LYS A 1 149 ? -8.095 1.700 21.266 1.00 91.44 149 LYS A CA 1
ATOM 1171 C C . LYS A 1 149 ? -9.073 2.682 20.626 1.00 91.44 149 LYS A C 1
ATOM 1173 O O . LYS A 1 149 ? -9.536 3.622 21.271 1.00 91.44 149 LYS A O 1
ATOM 1178 N N . PHE A 1 150 ? -9.410 2.433 19.369 1.00 91.50 150 PHE A N 1
ATOM 1179 C CA . PHE A 1 150 ? -10.457 3.130 18.632 1.00 91.50 150 PHE A CA 1
ATOM 1180 C C . PHE A 1 150 ? -11.125 2.179 17.633 1.00 91.50 150 PHE A C 1
ATOM 1182 O O . PHE A 1 150 ? -10.567 1.147 17.266 1.00 91.50 150 PHE A O 1
ATOM 1189 N N . THR A 1 151 ? -12.315 2.543 17.164 1.00 89.75 151 THR A N 1
ATOM 1190 C CA . THR A 1 151 ? -13.083 1.740 16.205 1.00 89.75 151 THR A CA 1
ATOM 1191 C C . THR A 1 151 ? -13.657 2.662 15.139 1.00 89.75 151 THR A C 1
ATOM 1193 O O . THR A 1 151 ? -14.433 3.565 15.453 1.00 89.75 151 THR A O 1
ATOM 1196 N N . LEU A 1 152 ? -13.270 2.459 13.875 1.00 86.69 152 LEU A N 1
ATOM 1197 C CA . LEU A 1 152 ? -13.831 3.215 12.747 1.00 86.69 152 LEU A CA 1
ATOM 1198 C C . LEU A 1 152 ? -15.056 2.530 12.128 1.00 86.69 152 LEU A C 1
ATOM 1200 O O . LEU A 1 152 ? -15.987 3.225 11.715 1.00 86.69 152 LEU A O 1
ATOM 1204 N N . TRP A 1 153 ? -15.051 1.194 12.094 1.00 82.62 153 TRP A N 1
ATOM 1205 C CA . TRP A 1 153 ? -16.148 0.351 11.614 1.00 82.62 153 TRP A CA 1
ATOM 1206 C C . TRP A 1 153 ? -16.582 -0.650 12.690 1.00 82.62 153 TRP A C 1
ATOM 1208 O O . TRP A 1 153 ? -17.295 -0.269 13.612 1.00 82.62 153 TRP A O 1
ATOM 1218 N N . GLU A 1 154 ? -16.164 -1.913 12.584 1.00 83.38 154 GLU A N 1
ATOM 1219 C CA . GLU A 1 154 ? -16.516 -2.979 13.537 1.00 83.38 154 GLU A CA 1
ATOM 1220 C C . GLU A 1 154 ? -15.296 -3.507 14.298 1.00 83.38 154 GLU A C 1
ATOM 1222 O O . GLU A 1 154 ? -15.424 -3.924 15.449 1.00 83.38 154 GLU A O 1
ATOM 1227 N N . ASP A 1 155 ? -14.122 -3.496 13.664 1.00 83.88 155 ASP A N 1
ATOM 1228 C CA . ASP A 1 155 ? -12.887 -3.986 14.264 1.00 83.88 155 ASP A CA 1
ATOM 1229 C C . ASP A 1 155 ? -12.224 -2.909 15.128 1.00 83.88 155 ASP A C 1
ATOM 1231 O O . ASP A 1 155 ? -12.145 -1.730 14.769 1.00 83.88 155 ASP A O 1
ATOM 1235 N N . GLU A 1 156 ? -11.757 -3.330 16.299 1.00 87.06 156 GLU A N 1
ATOM 1236 C CA . GLU A 1 156 ? -11.012 -2.485 17.222 1.00 87.06 156 GLU A CA 1
ATOM 1237 C C . GLU A 1 156 ? -9.549 -2.399 16.776 1.00 87.06 156 GLU A C 1
ATOM 1239 O O . GLU A 1 156 ? -8.885 -3.415 16.562 1.00 87.06 156 GLU A O 1
ATOM 1244 N N . LYS A 1 157 ? -9.051 -1.173 16.640 1.00 90.88 157 LYS A N 1
ATOM 1245 C CA . LYS A 1 157 ? -7.677 -0.843 16.255 1.00 90.88 157 LYS A CA 1
ATOM 1246 C C . LYS A 1 157 ? -7.010 -0.067 17.390 1.00 90.88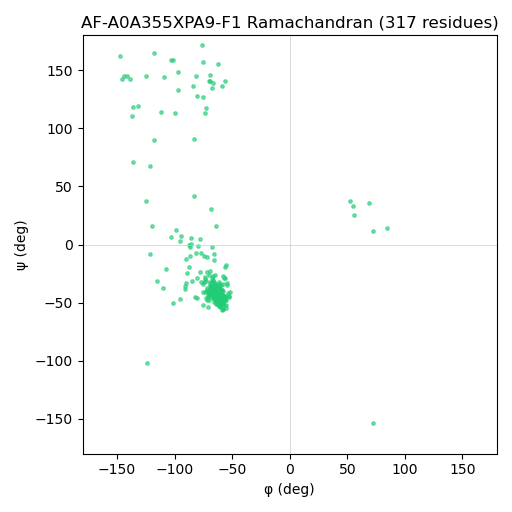 157 LYS A C 1
ATOM 1248 O O . LYS A 1 157 ? -7.686 0.419 18.298 1.00 90.88 157 LYS A O 1
ATOM 1253 N N . SER A 1 158 ? -5.686 0.060 17.368 1.00 94.19 158 SER A N 1
ATOM 1254 C CA . SER A 1 158 ? -4.944 0.833 18.371 1.00 94.19 158 SER A CA 1
ATOM 1255 C C . SER A 1 158 ? -4.075 1.901 17.728 1.00 94.19 158 SER A C 1
ATOM 1257 O O . SER A 1 158 ? -3.508 1.700 16.655 1.00 94.19 158 SER A O 1
ATOM 1259 N N . LEU A 1 159 ? -3.938 3.042 18.406 1.00 94.56 159 LEU A N 1
ATOM 1260 C CA . LEU A 1 159 ? -3.102 4.141 17.925 1.00 94.56 159 LEU A CA 1
ATOM 1261 C C . LEU A 1 159 ? -1.633 3.716 17.794 1.00 94.56 159 LEU A C 1
ATOM 1263 O O . LEU A 1 159 ? -0.944 4.158 16.882 1.00 94.56 159 LEU A O 1
ATOM 1267 N N . GLN A 1 160 ? -1.166 2.831 18.678 1.00 95.81 160 GLN A N 1
ATOM 1268 C CA . GLN A 1 160 ? 0.171 2.244 18.613 1.00 95.81 160 GLN A CA 1
ATOM 1269 C C . GLN A 1 160 ? 0.358 1.397 17.346 1.00 95.81 160 GLN A C 1
ATOM 1271 O O . GLN A 1 160 ? 1.382 1.525 16.677 1.00 95.81 160 GLN A O 1
ATOM 1276 N N . GLY A 1 161 ? -0.639 0.579 16.989 1.00 95.25 161 GLY A N 1
ATOM 1277 C CA . GLY A 1 161 ? -0.640 -0.178 15.737 1.00 95.25 161 GLY A CA 1
ATOM 1278 C C . GLY A 1 161 ? -0.615 0.743 14.516 1.00 95.25 161 GLY A C 1
ATOM 1279 O O . GLY A 1 161 ? 0.236 0.579 13.646 1.00 95.25 161 GLY A O 1
ATOM 1280 N N . SER A 1 162 ? -1.456 1.783 14.493 1.00 96.69 162 SER A N 1
ATOM 1281 C CA . SER A 1 162 ? -1.459 2.778 13.412 1.00 96.69 162 SER A CA 1
ATOM 1282 C C . SER A 1 162 ? -0.142 3.560 13.318 1.00 96.69 162 SER A C 1
ATOM 1284 O O . SER A 1 162 ? 0.333 3.833 12.219 1.00 96.69 162 SER A O 1
ATOM 1286 N N . ALA A 1 163 ? 0.500 3.884 14.445 1.00 97.38 163 ALA A N 1
ATOM 1287 C CA . ALA A 1 163 ? 1.822 4.509 14.445 1.00 97.38 163 ALA A CA 1
ATOM 1288 C C . ALA A 1 163 ? 2.894 3.567 13.874 1.00 97.38 163 ALA A C 1
ATOM 1290 O O . ALA A 1 163 ? 3.726 3.997 13.075 1.00 97.38 163 ALA A O 1
ATOM 1291 N N . ALA A 1 164 ? 2.855 2.279 14.230 1.00 97.69 164 ALA A N 1
ATOM 1292 C CA . ALA A 1 164 ? 3.743 1.275 13.655 1.00 97.69 164 ALA A CA 1
ATOM 1293 C C . ALA A 1 164 ? 3.514 1.113 12.144 1.00 97.69 164 ALA A C 1
ATOM 1295 O O . ALA A 1 164 ? 4.491 1.078 11.393 1.00 97.69 164 ALA A O 1
ATOM 1296 N N . MET A 1 165 ? 2.257 1.100 11.686 1.00 97.94 165 MET A N 1
ATOM 1297 C CA . MET A 1 165 ? 1.895 1.095 10.264 1.00 97.94 165 MET A CA 1
ATOM 1298 C C . MET A 1 165 ? 2.495 2.305 9.539 1.00 97.94 165 MET A C 1
ATOM 1300 O O . MET A 1 165 ? 3.220 2.141 8.558 1.00 97.94 165 MET A O 1
ATOM 1304 N N . PHE A 1 166 ? 2.266 3.513 10.061 1.00 98.69 166 PHE A N 1
ATOM 1305 C CA . PHE A 1 166 ? 2.743 4.762 9.472 1.00 98.69 166 PHE A CA 1
ATOM 1306 C C . PHE A 1 166 ? 4.269 4.811 9.372 1.00 98.69 166 PHE A C 1
ATOM 1308 O O . PHE A 1 166 ? 4.813 5.067 8.296 1.00 98.69 166 PHE A O 1
ATOM 1315 N N . LEU A 1 167 ? 4.968 4.554 10.481 1.00 98.56 167 LEU A N 1
ATOM 1316 C CA . LEU A 1 167 ? 6.425 4.665 10.551 1.00 98.56 167 LEU A CA 1
ATOM 1317 C C . LEU A 1 167 ? 7.116 3.602 9.700 1.00 98.56 167 LEU A C 1
ATOM 1319 O O . LEU A 1 167 ? 8.039 3.924 8.954 1.00 98.56 167 LEU A O 1
ATOM 1323 N N . SER A 1 168 ? 6.658 2.349 9.769 1.00 98.56 168 SER A N 1
ATOM 1324 C CA . SER A 1 168 ? 7.235 1.274 8.958 1.00 98.56 168 SER A CA 1
ATOM 1325 C C . SER A 1 168 ? 6.949 1.468 7.470 1.00 98.56 168 SER A C 1
ATOM 1327 O O . SER A 1 168 ? 7.861 1.301 6.668 1.00 98.56 168 SER A O 1
ATOM 1329 N N . THR A 1 169 ? 5.739 1.899 7.090 1.00 98.81 169 THR A N 1
ATOM 1330 C CA . THR A 1 169 ? 5.419 2.205 5.686 1.00 98.81 169 THR A CA 1
ATOM 1331 C C . THR A 1 169 ? 6.291 3.347 5.181 1.00 98.81 169 THR A C 1
ATOM 1333 O O . THR A 1 169 ? 6.911 3.229 4.129 1.00 98.81 169 THR A O 1
ATOM 1336 N N . THR A 1 170 ? 6.396 4.435 5.950 1.00 98.81 170 THR A N 1
ATOM 1337 C CA . THR A 1 170 ? 7.246 5.582 5.600 1.00 98.81 170 THR A CA 1
ATOM 1338 C C . THR A 1 170 ? 8.694 5.139 5.402 1.00 98.81 170 THR A C 1
ATOM 1340 O O . THR A 1 170 ? 9.312 5.505 4.409 1.00 98.81 170 THR A O 1
ATOM 1343 N N . LEU A 1 171 ? 9.227 4.299 6.293 1.00 98.62 171 LEU A N 1
ATOM 1344 C CA . LEU A 1 171 ? 10.587 3.778 6.171 1.00 98.62 171 LEU A CA 1
ATOM 1345 C C . LEU A 1 171 ? 10.767 2.899 4.924 1.00 98.62 171 LEU A C 1
ATOM 1347 O O . LEU A 1 171 ? 11.742 3.080 4.197 1.00 98.62 171 LEU A O 1
ATOM 1351 N N . ILE A 1 172 ? 9.832 1.981 4.655 1.00 98.75 172 ILE A N 1
ATOM 1352 C CA . ILE A 1 172 ? 9.877 1.098 3.480 1.00 98.75 172 ILE A CA 1
ATOM 1353 C C . ILE A 1 172 ? 9.828 1.915 2.190 1.00 98.75 172 ILE A C 1
ATOM 1355 O O . ILE A 1 172 ? 10.628 1.666 1.295 1.00 98.75 172 ILE A O 1
ATOM 1359 N N . ILE A 1 173 ? 8.940 2.907 2.092 1.00 98.75 173 ILE A N 1
ATOM 1360 C CA . ILE A 1 173 ? 8.843 3.759 0.900 1.00 98.75 173 ILE A CA 1
ATOM 1361 C C . ILE A 1 173 ? 10.090 4.635 0.752 1.00 98.75 173 ILE A C 1
ATOM 1363 O O . ILE A 1 173 ? 10.623 4.735 -0.351 1.00 98.75 173 ILE A O 1
ATOM 1367 N N . TYR A 1 174 ? 10.578 5.232 1.843 1.00 98.38 174 TYR A N 1
ATOM 1368 C CA . TYR A 1 174 ? 11.768 6.084 1.836 1.00 98.38 174 TYR A CA 1
ATOM 1369 C C . TYR A 1 174 ? 13.014 5.322 1.368 1.00 98.38 174 TYR A C 1
ATOM 1371 O O . TYR A 1 174 ? 13.665 5.737 0.416 1.00 98.38 174 TYR A O 1
ATOM 1379 N N . VAL A 1 175 ? 13.325 4.185 1.998 1.00 98.00 175 VAL A N 1
ATOM 1380 C CA . VAL A 1 175 ? 14.512 3.386 1.652 1.00 98.00 175 VAL A CA 1
ATOM 1381 C C . VAL A 1 175 ? 14.313 2.663 0.325 1.00 98.00 175 VAL A C 1
ATOM 1383 O O . VAL A 1 175 ? 15.197 2.650 -0.527 1.00 98.00 175 VAL A O 1
ATOM 1386 N N . GLY A 1 176 ? 13.149 2.0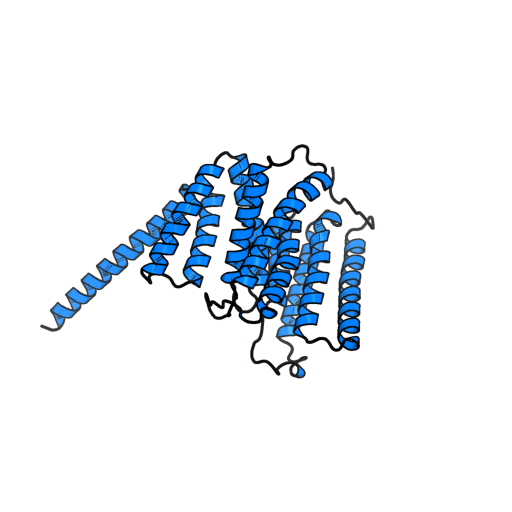44 0.150 1.00 97.69 176 GLY A N 1
ATOM 1387 C CA . GLY A 1 176 ? 12.878 1.163 -0.971 1.00 97.69 176 GLY A CA 1
ATOM 1388 C C . GLY A 1 176 ? 12.784 1.896 -2.306 1.00 97.69 176 GLY A C 1
ATOM 1389 O O . GLY A 1 176 ? 13.232 1.347 -3.305 1.00 97.69 176 GLY A O 1
ATOM 1390 N N . THR A 1 177 ? 12.274 3.133 -2.342 1.00 97.44 177 THR A N 1
ATOM 1391 C CA . THR A 1 177 ? 12.199 3.906 -3.595 1.00 97.44 177 THR A CA 1
ATOM 1392 C C . THR A 1 177 ? 13.576 4.082 -4.222 1.00 97.44 177 THR A C 1
ATOM 1394 O O . THR A 1 177 ? 13.777 3.666 -5.360 1.00 97.44 177 THR A O 1
ATOM 1397 N N . ASP A 1 178 ? 14.538 4.626 -3.476 1.00 94.06 178 ASP A N 1
ATOM 1398 C CA . ASP A 1 178 ? 15.887 4.851 -3.999 1.00 94.06 178 ASP A CA 1
ATOM 1399 C C . ASP A 1 178 ? 16.657 3.537 -4.161 1.00 94.06 178 ASP A C 1
ATOM 1401 O O . ASP A 1 178 ? 17.363 3.363 -5.152 1.00 94.06 178 ASP A O 1
ATOM 1405 N N . PHE A 1 179 ? 16.488 2.576 -3.245 1.00 95.75 179 PHE A N 1
ATOM 1406 C CA . PHE A 1 179 ? 17.125 1.264 -3.371 1.00 95.75 179 PHE A CA 1
ATOM 1407 C C . PHE A 1 179 ? 16.714 0.551 -4.664 1.00 95.75 179 PHE A C 1
ATOM 1409 O O . PHE A 1 179 ? 17.577 0.093 -5.413 1.00 95.75 179 PHE A O 1
ATOM 1416 N N . PHE A 1 180 ? 15.413 0.471 -4.958 1.00 95.62 180 PHE A N 1
ATOM 1417 C CA . PHE A 1 180 ? 14.944 -0.184 -6.175 1.00 95.62 180 PHE A CA 1
ATOM 1418 C C . PHE A 1 180 ? 15.194 0.669 -7.419 1.00 95.62 180 PHE A C 1
ATOM 1420 O O . PHE A 1 180 ? 15.507 0.106 -8.462 1.00 95.62 180 PHE A O 1
ATOM 1427 N N . ALA A 1 181 ? 15.145 2.002 -7.329 1.00 93.94 181 ALA A N 1
ATOM 1428 C CA . ALA A 1 181 ? 15.569 2.867 -8.429 1.00 93.94 181 ALA A CA 1
ATOM 1429 C C . ALA A 1 181 ? 17.034 2.599 -8.809 1.00 93.94 181 ALA A C 1
ATOM 1431 O O . ALA A 1 181 ? 17.337 2.414 -9.986 1.00 93.94 181 ALA A O 1
ATOM 1432 N N . TRP A 1 182 ? 17.929 2.489 -7.823 1.00 93.75 182 TRP A N 1
ATOM 1433 C CA . TRP A 1 182 ? 19.320 2.096 -8.040 1.00 93.75 182 TRP A CA 1
ATOM 1434 C C . TRP A 1 182 ? 19.431 0.686 -8.632 1.00 93.75 182 TRP A C 1
ATOM 1436 O O . TRP A 1 182 ? 20.124 0.500 -9.631 1.00 93.75 182 TRP A O 1
ATOM 1446 N N . LEU A 1 183 ? 18.717 -0.289 -8.059 1.00 93.00 183 LEU A N 1
ATOM 1447 C CA . LEU A 1 183 ? 18.748 -1.684 -8.507 1.00 93.00 183 LEU A CA 1
ATOM 1448 C C . LEU A 1 183 ? 18.302 -1.835 -9.970 1.00 93.00 183 LEU A C 1
ATOM 1450 O O . LEU A 1 183 ? 18.886 -2.620 -10.711 1.00 93.00 183 LEU A O 1
ATOM 1454 N N . PHE A 1 184 ? 17.300 -1.062 -10.397 1.00 90.75 184 PHE A N 1
ATOM 1455 C CA . PHE A 1 184 ? 16.808 -1.037 -11.777 1.00 90.75 184 PHE A CA 1
ATOM 1456 C C . PHE A 1 184 ? 17.587 -0.080 -12.697 1.00 90.75 184 PHE A C 1
ATOM 1458 O O . PHE A 1 184 ? 17.216 0.099 -13.858 1.00 90.75 184 PHE A O 1
ATOM 1465 N N . GLY A 1 185 ? 18.674 0.528 -12.213 1.00 88.19 185 GLY A N 1
ATOM 1466 C CA . GLY A 1 185 ? 19.549 1.386 -13.011 1.00 88.19 185 GLY A CA 1
ATOM 1467 C C . GLY A 1 185 ? 18.908 2.712 -13.429 1.00 88.19 185 GLY A C 1
ATOM 1468 O O . GLY A 1 185 ? 19.152 3.186 -14.540 1.00 88.19 185 GLY A O 1
ATOM 1469 N N . ALA A 1 186 ? 18.070 3.304 -12.573 1.00 86.88 186 ALA A N 1
ATOM 1470 C CA . ALA A 1 186 ? 17.448 4.597 -12.830 1.00 86.88 186 ALA A CA 1
ATOM 1471 C C . ALA A 1 186 ? 18.504 5.694 -13.046 1.00 86.88 186 ALA A C 1
ATOM 1473 O O . ALA A 1 186 ? 19.481 5.804 -12.307 1.00 86.88 186 ALA A O 1
ATOM 1474 N N . ALA A 1 187 ? 18.278 6.544 -14.051 1.00 82.56 187 ALA A N 1
ATOM 1475 C CA . ALA A 1 187 ? 19.178 7.654 -14.371 1.00 82.56 187 ALA A CA 1
ATOM 1476 C C . ALA A 1 187 ? 19.118 8.795 -13.340 1.00 82.56 187 ALA A C 1
ATOM 1478 O O . ALA A 1 187 ? 20.063 9.574 -13.222 1.00 82.56 187 ALA A O 1
ATOM 1479 N N . PHE A 1 188 ? 18.006 8.903 -12.610 1.00 82.38 188 PHE A N 1
ATOM 1480 C CA . PHE A 1 188 ? 17.752 9.970 -11.650 1.00 82.38 188 PHE A CA 1
ATOM 1481 C C . PHE A 1 188 ? 17.046 9.424 -10.411 1.00 82.38 188 PHE A C 1
ATOM 1483 O O . PHE A 1 188 ? 16.188 8.548 -10.509 1.00 82.38 188 PHE A O 1
ATOM 1490 N N . PHE A 1 189 ? 17.388 10.004 -9.264 1.00 92.19 189 PHE A N 1
ATOM 1491 C CA . PHE A 1 189 ? 16.735 9.771 -7.978 1.00 92.19 189 PHE A CA 1
ATOM 1492 C C . PHE A 1 189 ? 15.821 10.946 -7.637 1.00 92.19 189 PHE A C 1
ATOM 1494 O O . PHE A 1 189 ? 15.989 12.056 -8.156 1.00 92.19 189 PHE A O 1
ATOM 1501 N N . LEU A 1 190 ? 14.850 10.715 -6.756 1.00 93.44 190 LEU A N 1
ATOM 1502 C CA . LEU A 1 190 ? 13.975 11.786 -6.296 1.00 93.44 190 LEU A CA 1
ATOM 1503 C C . LEU A 1 190 ? 14.764 12.775 -5.425 1.00 93.44 190 LEU A C 1
ATOM 1505 O O . LEU A 1 190 ? 15.569 12.356 -4.593 1.00 93.44 190 LEU A O 1
ATOM 1509 N N . PRO A 1 191 ? 14.515 14.092 -5.538 1.00 96.31 191 PRO A N 1
ATOM 1510 C CA . PRO A 1 191 ? 15.043 15.042 -4.569 1.00 96.31 191 PRO A CA 1
ATOM 1511 C C . PRO A 1 191 ? 14.604 14.665 -3.151 1.00 96.31 191 PRO A C 1
ATOM 1513 O O . PRO A 1 191 ? 13.452 14.283 -2.937 1.00 96.31 191 PRO A O 1
ATOM 1516 N N . LEU A 1 192 ? 15.496 14.821 -2.170 1.00 96.50 192 LEU A N 1
ATOM 1517 C CA . LEU A 1 192 ? 15.277 14.345 -0.798 1.00 96.50 192 LEU A CA 1
ATOM 1518 C C . LEU A 1 192 ? 13.945 14.824 -0.191 1.00 96.50 192 LEU A C 1
ATOM 1520 O O . LEU A 1 192 ? 13.233 14.055 0.450 1.00 96.50 192 LEU A O 1
ATOM 1524 N N . ASN A 1 193 ? 13.572 16.084 -0.421 1.00 96.62 193 ASN A N 1
ATOM 1525 C CA . ASN A 1 193 ? 12.308 16.649 0.058 1.00 96.62 193 ASN A CA 1
ATOM 1526 C C . ASN A 1 193 ? 11.076 15.979 -0.577 1.00 96.62 193 ASN A C 1
ATOM 1528 O O . ASN A 1 193 ? 10.058 15.809 0.092 1.00 96.62 193 ASN A O 1
ATOM 1532 N N . VAL A 1 194 ? 11.170 15.587 -1.849 1.00 97.62 194 VAL A N 1
ATOM 1533 C CA . VAL A 1 194 ? 10.106 14.890 -2.585 1.00 97.62 194 VAL A CA 1
ATOM 1534 C C . VAL A 1 194 ? 10.008 13.445 -2.111 1.00 97.62 194 VAL A C 1
ATOM 1536 O O . VAL A 1 194 ? 8.905 12.961 -1.886 1.00 97.62 194 VAL A O 1
ATOM 1539 N N . LEU A 1 195 ? 11.143 12.779 -1.882 1.00 98.19 195 LEU A N 1
ATOM 1540 C CA . LEU A 1 195 ? 11.183 11.415 -1.356 1.00 98.19 195 LEU A CA 1
ATOM 1541 C C . LEU A 1 195 ? 10.559 11.325 0.044 1.00 98.19 195 LEU A C 1
ATOM 1543 O O . LEU A 1 195 ? 9.682 10.494 0.276 1.00 98.19 195 LEU A O 1
ATOM 1547 N N . ILE A 1 196 ? 10.958 12.214 0.963 1.00 98.31 196 ILE A N 1
ATOM 1548 C CA . ILE A 1 196 ? 10.384 12.281 2.317 1.00 98.31 196 ILE A CA 1
ATOM 1549 C C . ILE A 1 196 ? 8.878 12.557 2.243 1.00 98.31 196 ILE A C 1
ATOM 1551 O O . ILE A 1 196 ? 8.092 11.906 2.933 1.00 98.31 196 ILE A O 1
ATOM 1555 N N . GLY A 1 197 ? 8.463 13.494 1.385 1.00 98.25 197 GLY A N 1
ATOM 1556 C CA . GLY A 1 197 ? 7.053 13.809 1.186 1.00 98.25 197 GLY A CA 1
ATOM 1557 C C . GLY A 1 197 ? 6.253 12.632 0.618 1.00 98.25 197 GLY A C 1
ATOM 1558 O O . GLY A 1 197 ? 5.166 12.350 1.117 1.00 98.25 197 GLY A O 1
ATOM 1559 N N . CYS A 1 198 ? 6.802 11.908 -0.360 1.00 98.62 198 CYS A N 1
ATOM 1560 C CA . CYS A 1 198 ? 6.195 10.718 -0.959 1.00 98.62 198 CYS A CA 1
ATOM 1561 C C . CYS A 1 198 ? 6.029 9.598 0.071 1.00 98.62 198 CYS A C 1
ATOM 1563 O O . CYS A 1 198 ? 4.963 8.986 0.171 1.00 98.62 198 CYS A O 1
ATOM 1565 N N . ALA A 1 199 ? 7.068 9.362 0.873 1.00 98.75 199 ALA A N 1
ATOM 1566 C CA . ALA A 1 199 ? 7.069 8.360 1.927 1.00 98.75 199 ALA A CA 1
ATOM 1567 C C . ALA A 1 199 ? 6.028 8.662 3.010 1.00 98.75 199 ALA A C 1
ATOM 1569 O O . ALA A 1 199 ? 5.218 7.795 3.335 1.00 98.75 199 ALA A O 1
ATOM 1570 N N . ALA A 1 200 ? 5.989 9.899 3.514 1.00 98.56 200 ALA A N 1
ATOM 1571 C CA . ALA A 1 200 ? 5.020 10.309 4.527 1.00 98.56 200 ALA A CA 1
ATOM 1572 C C . ALA A 1 200 ? 3.579 10.305 3.989 1.00 98.56 200 ALA A C 1
ATOM 1574 O O . ALA A 1 200 ? 2.664 9.854 4.677 1.00 98.56 200 ALA A O 1
ATOM 1575 N N . PHE A 1 201 ? 3.371 10.763 2.749 1.00 98.56 201 PHE A N 1
ATOM 1576 C CA . PHE A 1 201 ? 2.067 10.731 2.088 1.00 98.56 201 PHE A CA 1
ATOM 1577 C C . PHE A 1 201 ? 1.553 9.296 1.941 1.00 98.56 201 PHE A C 1
ATOM 1579 O O . PHE A 1 201 ? 0.449 8.977 2.379 1.00 98.56 201 PHE A O 1
ATOM 1586 N N . THR A 1 202 ? 2.379 8.410 1.388 1.00 98.75 202 THR A N 1
ATOM 1587 C CA . THR A 1 202 ? 2.024 6.999 1.191 1.00 98.75 202 THR A CA 1
ATOM 1588 C C . THR A 1 202 ? 1.808 6.294 2.532 1.00 98.75 202 THR A C 1
ATOM 1590 O O . THR A 1 202 ? 0.833 5.561 2.689 1.00 98.75 202 THR A O 1
ATOM 1593 N N . GLY A 1 203 ? 2.650 6.577 3.532 1.00 98.62 203 GLY A N 1
ATOM 1594 C CA . GLY A 1 203 ? 2.505 6.074 4.898 1.00 98.62 203 GLY A CA 1
ATOM 1595 C C . GLY A 1 203 ? 1.188 6.475 5.553 1.00 98.62 203 GLY A C 1
ATOM 1596 O O . GLY A 1 203 ? 0.519 5.633 6.157 1.00 98.62 203 GLY A O 1
ATOM 1597 N N . LEU A 1 204 ? 0.773 7.735 5.400 1.00 98.38 204 LEU A N 1
ATOM 1598 C CA . LEU A 1 204 ? -0.517 8.215 5.896 1.00 98.38 204 LEU A CA 1
ATOM 1599 C C . LEU A 1 204 ? -1.673 7.463 5.230 1.00 98.38 204 LEU A C 1
ATOM 1601 O O . LEU A 1 204 ? -2.565 6.969 5.916 1.00 98.38 204 LEU A O 1
ATOM 1605 N N . MET A 1 205 ? -1.640 7.341 3.904 1.00 98.44 205 MET A N 1
ATOM 1606 C CA . MET A 1 205 ? -2.704 6.695 3.136 1.00 98.44 205 MET A CA 1
ATOM 1607 C C . MET A 1 205 ? -2.827 5.201 3.459 1.00 98.44 205 MET A C 1
ATOM 1609 O O . MET A 1 205 ? -3.937 4.715 3.676 1.00 98.44 205 MET A O 1
ATOM 1613 N N . ALA A 1 206 ? -1.706 4.486 3.581 1.00 98.38 206 ALA A N 1
ATOM 1614 C CA . ALA A 1 206 ? -1.691 3.082 3.988 1.00 98.38 206 ALA A CA 1
ATOM 1615 C C . ALA A 1 206 ? -2.217 2.893 5.423 1.00 98.38 206 ALA A C 1
ATOM 1617 O O . ALA A 1 206 ? -2.975 1.965 5.692 1.00 98.38 206 ALA A O 1
ATOM 1618 N N . THR A 1 207 ? -1.885 3.816 6.332 1.00 97.88 207 THR A N 1
ATOM 1619 C CA . THR A 1 207 ? -2.399 3.807 7.713 1.00 97.88 207 THR A CA 1
ATOM 1620 C C . THR A 1 207 ? -3.905 4.044 7.757 1.00 97.88 207 THR A C 1
ATOM 1622 O O . THR A 1 207 ? -4.611 3.387 8.516 1.00 97.88 207 THR A O 1
ATOM 1625 N N . LEU A 1 208 ? -4.428 4.945 6.920 1.00 96.19 208 LEU A N 1
ATOM 1626 C CA . LEU A 1 208 ? -5.871 5.151 6.794 1.00 96.19 208 LEU A CA 1
ATOM 1627 C C . LEU A 1 208 ? -6.572 3.922 6.202 1.00 96.19 208 LEU A C 1
ATOM 1629 O O . LEU A 1 208 ? -7.663 3.581 6.655 1.00 96.19 208 LEU A O 1
ATOM 1633 N N . ALA A 1 209 ? -5.952 3.241 5.233 1.00 96.50 209 ALA A N 1
ATOM 1634 C CA . ALA A 1 209 ? -6.477 2.002 4.661 1.00 96.50 209 ALA A CA 1
ATOM 1635 C C . ALA A 1 209 ? -6.544 0.862 5.687 1.00 96.50 209 ALA A C 1
ATOM 1637 O O . ALA A 1 209 ? -7.543 0.144 5.730 1.00 96.50 209 ALA A O 1
ATOM 1638 N N . GLU A 1 210 ? -5.515 0.727 6.528 1.00 95.56 210 GLU A N 1
ATOM 1639 C CA . GLU A 1 210 ? -5.465 -0.237 7.632 1.00 95.56 210 GLU A CA 1
ATOM 1640 C C . GLU A 1 210 ? -6.517 0.100 8.697 1.00 95.56 210 GLU A C 1
ATOM 1642 O O . GLU A 1 210 ? -7.337 -0.749 9.051 1.00 95.56 210 GLU A O 1
ATOM 1647 N N . ALA A 1 211 ? -6.582 1.357 9.137 1.00 93.56 211 ALA A N 1
ATOM 1648 C CA . ALA A 1 211 ? -7.511 1.795 10.174 1.00 93.56 211 ALA A CA 1
ATOM 1649 C C . ALA A 1 211 ? -8.985 1.689 9.740 1.00 93.56 211 ALA A C 1
ATOM 1651 O O . ALA A 1 211 ? -9.859 1.417 10.565 1.00 93.56 211 ALA A O 1
ATOM 1652 N N . ALA A 1 212 ? -9.274 1.919 8.454 1.00 92.19 212 ALA A N 1
ATOM 1653 C CA . ALA A 1 212 ? -10.617 1.825 7.880 1.00 92.19 212 ALA A CA 1
ATOM 1654 C C . ALA A 1 212 ? -10.995 0.404 7.425 1.00 92.19 212 ALA A C 1
ATOM 1656 O O . ALA A 1 212 ? -12.118 0.199 6.960 1.00 92.19 212 ALA A O 1
ATOM 1657 N N . SER A 1 213 ? -10.091 -0.570 7.541 1.00 90.50 213 SER A N 1
ATOM 1658 C CA . SER A 1 213 ? -10.371 -1.959 7.185 1.00 90.50 213 SER A CA 1
ATOM 1659 C C . SER A 1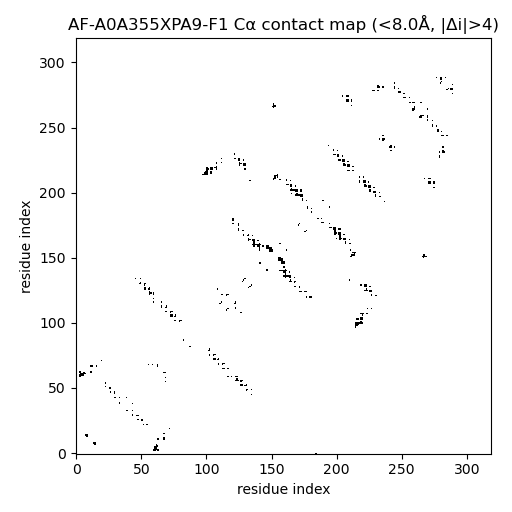 213 ? -11.247 -2.669 8.224 1.00 90.50 213 SER A C 1
ATOM 1661 O O . SER A 1 213 ? -11.329 -2.291 9.392 1.00 90.50 213 SER A O 1
ATOM 1663 N N . ASN A 1 214 ? -11.919 -3.726 7.774 1.00 86.56 214 ASN A N 1
ATOM 1664 C CA . ASN A 1 214 ? -12.732 -4.619 8.599 1.00 86.56 214 ASN A CA 1
ATOM 1665 C C . ASN A 1 214 ? -12.621 -6.074 8.102 1.00 86.56 214 ASN A C 1
ATOM 1667 O O . ASN A 1 214 ? -12.549 -6.306 6.891 1.00 86.56 214 ASN A O 1
ATOM 1671 N N . LYS A 1 215 ? -12.648 -7.064 9.002 1.00 82.25 215 LYS A N 1
ATOM 1672 C CA . LYS A 1 215 ? -12.697 -8.514 8.706 1.00 82.25 215 LYS A CA 1
ATOM 1673 C C . LYS A 1 215 ? -11.577 -9.017 7.781 1.00 82.25 215 LYS A C 1
ATOM 1675 O O . LYS A 1 215 ? -11.770 -9.966 7.012 1.00 82.25 215 LYS A O 1
ATOM 1680 N N . GLY A 1 216 ? -10.396 -8.408 7.876 1.00 84.12 216 GLY A N 1
ATOM 1681 C CA . GLY A 1 216 ? -9.224 -8.760 7.071 1.00 84.12 216 GLY A CA 1
ATOM 1682 C C . GLY A 1 216 ? -9.181 -8.107 5.686 1.00 84.12 216 GLY A C 1
ATOM 1683 O O . GLY A 1 216 ? -8.449 -8.580 4.823 1.00 84.12 216 GLY A O 1
ATOM 1684 N N . SER A 1 217 ? -10.009 -7.086 5.424 1.00 91.12 217 SER A N 1
ATOM 1685 C CA . SER A 1 217 ? -9.970 -6.331 4.159 1.00 91.12 217 SER A CA 1
ATOM 1686 C C . SER A 1 217 ? -8.744 -5.424 4.017 1.00 91.12 217 SER A C 1
ATOM 1688 O O . SER A 1 217 ? -8.492 -4.960 2.911 1.00 91.12 217 SER A O 1
ATOM 1690 N N . ASP A 1 218 ? -7.958 -5.225 5.076 1.00 92.25 218 ASP A N 1
ATOM 1691 C CA . ASP A 1 218 ? -6.608 -4.638 5.051 1.00 92.25 218 ASP A CA 1
ATOM 1692 C C . ASP A 1 218 ? -5.703 -5.374 4.063 1.00 92.25 218 ASP A C 1
ATOM 1694 O O . ASP A 1 218 ? -5.055 -4.733 3.239 1.00 92.25 218 ASP A O 1
ATOM 1698 N N . ASN A 1 219 ? -5.786 -6.709 4.030 1.00 94.00 219 ASN A N 1
ATOM 1699 C CA . ASN A 1 219 ? -5.096 -7.545 3.044 1.00 94.00 219 ASN A CA 1
ATOM 1700 C C . ASN A 1 219 ? -5.415 -7.196 1.582 1.00 94.00 219 ASN A C 1
ATOM 1702 O O . ASN A 1 219 ? -4.664 -7.585 0.688 1.00 94.00 219 ASN A O 1
ATOM 1706 N N . PHE A 1 220 ? -6.521 -6.492 1.331 1.00 96.19 220 PHE A N 1
ATOM 1707 C CA . PHE A 1 220 ? -6.873 -5.956 0.021 1.00 96.19 220 PHE A CA 1
ATOM 1708 C C . PHE A 1 220 ? -6.576 -4.456 -0.091 1.00 96.19 220 PHE A C 1
ATOM 1710 O O . PHE A 1 220 ? -5.946 -4.015 -1.051 1.00 96.19 220 PHE A O 1
ATOM 1717 N N . SER A 1 221 ? -7.037 -3.663 0.880 1.00 96.44 221 SER A N 1
ATOM 1718 C CA . SER A 1 221 ? -7.002 -2.203 0.818 1.00 96.44 221 SER A CA 1
ATOM 1719 C C . SER A 1 221 ? -5.592 -1.644 0.959 1.00 96.44 221 SER A C 1
ATOM 1721 O O . SER A 1 221 ? -5.235 -0.760 0.190 1.00 96.44 221 SER A O 1
ATOM 1723 N N . VAL A 1 222 ? -4.775 -2.154 1.883 1.00 97.62 222 VAL A N 1
ATOM 1724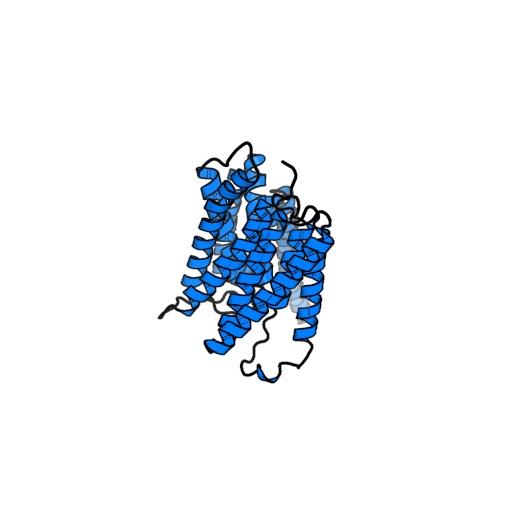 C CA . VAL A 1 222 ? -3.423 -1.643 2.159 1.00 97.62 222 VAL A CA 1
ATOM 1725 C C . VAL A 1 222 ? -2.514 -1.698 0.925 1.00 97.62 222 VAL A C 1
ATOM 1727 O O . VAL A 1 222 ? -2.024 -0.641 0.531 1.00 97.62 222 VAL A O 1
ATOM 1730 N N . PRO A 1 223 ? -2.292 -2.851 0.260 1.00 98.12 223 PRO A N 1
ATOM 1731 C CA . PRO A 1 223 ? -1.380 -2.915 -0.882 1.00 98.12 223 PRO A CA 1
ATOM 1732 C C . PRO A 1 223 ? -1.870 -2.058 -2.057 1.00 98.12 223 PRO A C 1
ATOM 1734 O O . PRO A 1 223 ? -1.074 -1.367 -2.687 1.00 98.12 223 PRO A O 1
ATOM 1737 N N . LEU A 1 224 ? -3.179 -2.035 -2.330 1.00 98.50 224 LEU A N 1
ATOM 1738 C CA . LEU A 1 224 ? -3.736 -1.213 -3.409 1.00 98.50 224 LEU A CA 1
ATOM 1739 C C . LEU A 1 224 ? -3.647 0.281 -3.101 1.00 98.50 224 LEU A C 1
ATOM 1741 O O . LEU A 1 224 ? -3.272 1.069 -3.969 1.00 98.50 224 LEU A O 1
ATOM 1745 N N . VAL A 1 225 ? -3.966 0.683 -1.868 1.00 98.56 225 VAL A N 1
ATOM 1746 C CA . VAL A 1 225 ? -3.892 2.087 -1.467 1.00 98.56 225 VAL A CA 1
ATOM 1747 C C . VAL A 1 225 ? -2.451 2.573 -1.463 1.00 98.56 225 VAL A C 1
ATOM 1749 O O . VAL A 1 225 ? -2.209 3.688 -1.920 1.00 98.56 225 VAL A O 1
ATOM 1752 N N . THR A 1 226 ? -1.498 1.748 -1.030 1.00 98.75 226 THR A N 1
ATOM 1753 C CA . THR A 1 226 ? -0.067 2.056 -1.123 1.00 98.75 226 THR A CA 1
ATOM 1754 C C . THR A 1 226 ? 0.351 2.286 -2.574 1.00 98.75 226 THR A C 1
ATOM 1756 O O . THR A 1 226 ? 0.894 3.350 -2.866 1.00 98.75 226 THR A O 1
ATOM 1759 N N . ALA A 1 227 ? 0.026 1.364 -3.490 1.00 98.62 227 ALA A N 1
ATOM 1760 C CA . ALA A 1 227 ? 0.385 1.484 -4.907 1.00 98.62 227 ALA A CA 1
ATOM 1761 C C . ALA A 1 227 ? -0.171 2.765 -5.538 1.00 98.62 227 ALA A C 1
ATOM 1763 O O . ALA A 1 227 ? 0.558 3.548 -6.145 1.00 98.62 227 ALA A O 1
ATOM 1764 N N . ILE A 1 228 ? -1.472 3.002 -5.356 1.00 98.50 228 ILE A N 1
ATOM 1765 C CA . ILE A 1 228 ? -2.162 4.150 -5.948 1.00 98.50 228 ILE A CA 1
ATOM 1766 C C . ILE A 1 228 ? -1.653 5.460 -5.339 1.00 98.50 228 ILE A C 1
ATOM 1768 O O . ILE A 1 228 ? -1.422 6.419 -6.069 1.00 98.50 228 ILE A O 1
ATOM 1772 N N . SER A 1 229 ? -1.448 5.518 -4.021 1.00 98.62 229 SER A N 1
ATOM 1773 C CA . SER A 1 229 ? -0.967 6.736 -3.351 1.00 98.62 229 SER A CA 1
ATOM 1774 C C . SER A 1 229 ? 0.453 7.091 -3.772 1.00 98.62 229 SER A C 1
ATOM 1776 O O . SER A 1 229 ? 0.735 8.261 -4.032 1.00 98.62 229 SER A O 1
ATOM 1778 N N . TYR A 1 230 ? 1.320 6.083 -3.875 1.00 98.62 230 TYR A N 1
ATOM 1779 C CA . TYR A 1 230 ? 2.686 6.244 -4.355 1.00 98.62 230 TYR A CA 1
ATOM 1780 C C . TYR A 1 230 ? 2.700 6.823 -5.777 1.00 98.62 230 TYR A C 1
ATOM 1782 O O . TYR A 1 230 ? 3.303 7.868 -6.020 1.00 98.62 230 TYR A O 1
ATOM 1790 N N . GLU A 1 231 ? 1.933 6.231 -6.697 1.00 98.12 231 GLU A N 1
ATOM 1791 C CA . GLU A 1 231 ? 1.829 6.717 -8.078 1.00 98.12 231 GLU A CA 1
ATOM 1792 C C . GLU A 1 231 ? 1.204 8.104 -8.189 1.00 98.12 231 GLU A C 1
ATOM 1794 O O . GLU A 1 231 ? 1.710 8.947 -8.923 1.00 98.12 231 GLU A O 1
ATOM 1799 N N . ILE A 1 232 ? 0.132 8.381 -7.445 1.00 97.69 232 ILE A N 1
ATOM 1800 C CA . ILE A 1 232 ? -0.502 9.703 -7.434 1.00 97.69 232 ILE A CA 1
ATOM 1801 C C . ILE A 1 232 ? 0.505 10.772 -7.024 1.00 97.69 232 ILE A C 1
ATOM 1803 O O . ILE A 1 232 ? 0.562 11.832 -7.652 1.00 97.69 232 ILE A O 1
ATOM 1807 N N . TYR A 1 233 ? 1.308 10.507 -5.993 1.00 98.50 233 TYR A N 1
ATOM 1808 C CA . TYR A 1 233 ? 2.311 11.457 -5.541 1.00 98.50 233 TYR A CA 1
ATOM 1809 C C . TYR A 1 233 ? 3.348 11.734 -6.639 1.00 98.50 233 TYR A C 1
ATOM 1811 O O . TYR A 1 233 ? 3.607 12.895 -6.965 1.00 98.50 233 TYR A O 1
ATOM 1819 N N . LEU A 1 234 ? 3.892 10.682 -7.259 1.00 97.00 234 LEU A N 1
ATOM 1820 C CA . LEU A 1 234 ? 4.910 10.802 -8.307 1.00 97.00 234 LEU A CA 1
ATOM 1821 C C . LEU A 1 234 ? 4.376 11.441 -9.596 1.00 97.00 234 LEU A C 1
ATOM 1823 O O . LEU A 1 234 ? 5.043 12.290 -10.188 1.00 97.00 234 LEU A O 1
ATOM 1827 N N . ILE A 1 235 ? 3.158 11.103 -10.014 1.00 95.88 235 ILE A N 1
ATOM 1828 C CA . ILE A 1 235 ? 2.507 11.701 -11.188 1.00 95.88 235 ILE A CA 1
ATOM 1829 C C . ILE A 1 235 ? 2.271 13.201 -10.964 1.00 95.88 235 ILE A C 1
ATOM 1831 O O . ILE A 1 235 ? 2.520 14.010 -11.854 1.00 95.88 235 ILE A O 1
ATOM 1835 N N . ASN A 1 236 ? 1.840 13.612 -9.768 1.00 97.69 236 ASN A N 1
ATOM 1836 C CA . ASN A 1 236 ? 1.655 15.036 -9.472 1.00 97.69 236 ASN A CA 1
ATOM 1837 C C . ASN A 1 236 ? 2.985 15.780 -9.313 1.00 97.69 236 ASN A C 1
ATOM 1839 O O . ASN A 1 236 ? 3.073 16.962 -9.642 1.00 97.69 236 ASN A O 1
ATOM 1843 N N . TYR A 1 237 ? 4.032 15.110 -8.830 1.00 96.88 237 TYR A N 1
ATOM 1844 C CA . TYR A 1 237 ? 5.379 15.675 -8.815 1.00 96.88 237 TYR A CA 1
ATOM 1845 C C . TYR A 1 237 ? 5.898 15.924 -10.237 1.00 96.88 237 TYR A C 1
ATOM 1847 O O . TYR A 1 237 ? 6.291 17.045 -10.556 1.00 96.88 237 TYR A O 1
ATOM 1855 N N . THR A 1 238 ? 5.831 14.914 -11.104 1.00 94.62 238 THR A N 1
ATOM 1856 C CA . THR A 1 238 ? 6.323 14.995 -12.490 1.00 94.62 238 THR A CA 1
ATOM 1857 C C . THR A 1 238 ? 5.551 16.000 -13.347 1.00 94.62 238 THR A C 1
ATOM 1859 O O . THR A 1 238 ? 6.158 16.679 -14.170 1.00 94.62 238 THR A O 1
ATOM 1862 N N . HIS A 1 239 ? 4.246 16.176 -13.115 1.00 95.06 239 HIS A N 1
ATOM 1863 C CA . HIS A 1 239 ? 3.434 17.195 -13.793 1.00 95.06 239 HIS A CA 1
ATOM 1864 C C . HIS A 1 239 ? 3.461 18.586 -13.131 1.00 95.06 239 HIS A C 1
ATOM 1866 O O . HIS A 1 239 ? 2.788 19.500 -13.605 1.00 95.06 239 HIS A O 1
ATOM 1872 N N . GLY A 1 240 ? 4.198 18.778 -12.030 1.00 96.12 240 GLY A N 1
ATOM 1873 C CA . GLY A 1 240 ? 4.278 20.067 -11.331 1.00 96.12 240 GLY A CA 1
ATOM 1874 C C . GLY A 1 240 ? 3.013 20.467 -10.554 1.00 96.12 240 GLY A C 1
ATOM 1875 O O . GLY A 1 240 ? 2.902 21.601 -10.091 1.00 96.12 240 GLY A O 1
ATOM 1876 N N . THR A 1 241 ? 2.062 19.550 -10.366 1.00 96.44 241 THR A N 1
ATOM 1877 C CA . THR A 1 241 ? 0.796 19.768 -9.643 1.00 96.44 241 THR A CA 1
ATOM 1878 C C . THR A 1 241 ? 0.854 19.351 -8.171 1.00 96.44 241 THR A C 1
ATOM 1880 O O . THR A 1 241 ? -0.134 19.476 -7.448 1.00 96.44 241 THR A O 1
ATOM 1883 N N . LEU A 1 242 ? 2.012 18.900 -7.680 1.00 96.56 242 LEU A N 1
ATOM 1884 C CA . LEU A 1 242 ? 2.191 18.442 -6.300 1.00 96.56 242 LEU A CA 1
ATOM 1885 C C . LEU A 1 242 ? 1.733 19.454 -5.226 1.00 96.56 242 LEU A C 1
ATOM 1887 O O . LEU A 1 242 ? 1.025 19.034 -4.309 1.00 96.56 242 LEU A O 1
ATOM 1891 N N . PRO A 1 243 ? 2.028 20.770 -5.310 1.00 96.62 243 PRO A N 1
ATOM 1892 C CA . PRO A 1 243 ? 1.513 21.730 -4.329 1.00 96.62 243 PRO A CA 1
ATOM 1893 C C . PRO A 1 243 ? -0.020 21.771 -4.277 1.00 96.62 243 PRO A C 1
ATOM 1895 O O . PRO A 1 243 ? -0.602 21.926 -3.205 1.00 96.62 243 PRO A O 1
ATOM 1898 N N . VAL A 1 244 ? -0.678 21.584 -5.425 1.00 96.38 244 VAL A N 1
ATOM 1899 C CA . VAL A 1 244 ? -2.141 21.554 -5.533 1.00 96.38 244 VAL A CA 1
ATOM 1900 C C . VAL A 1 244 ? -2.703 20.292 -4.875 1.00 96.38 244 VAL A C 1
ATOM 1902 O O . VAL A 1 244 ? -3.677 20.381 -4.130 1.00 96.38 244 VAL A O 1
ATOM 1905 N N . LEU A 1 245 ? -2.061 19.135 -5.077 1.00 96.81 245 LEU A N 1
ATOM 1906 C CA . LEU A 1 245 ? -2.409 17.886 -4.390 1.00 96.81 245 LEU A CA 1
ATOM 1907 C C . LEU A 1 245 ? -2.292 18.022 -2.865 1.00 96.81 245 LEU A C 1
ATOM 1909 O O . LEU A 1 245 ? -3.189 17.605 -2.136 1.00 96.81 245 LEU A O 1
ATOM 1913 N N . LEU A 1 246 ? -1.206 18.625 -2.373 1.00 96.44 246 LEU A N 1
ATOM 1914 C CA . LEU A 1 246 ? -0.981 18.810 -0.937 1.00 96.44 246 LEU A CA 1
ATOM 1915 C C . LEU A 1 246 ? -1.968 19.812 -0.325 1.00 96.44 246 LEU A C 1
ATOM 1917 O O . LEU A 1 246 ? -2.492 19.570 0.763 1.00 96.44 246 LEU A O 1
ATOM 1921 N N . LEU A 1 247 ? -2.279 20.902 -1.032 1.00 96.50 247 LEU A N 1
ATOM 1922 C CA . LEU A 1 247 ? -3.318 21.842 -0.612 1.00 96.50 247 LEU A CA 1
ATOM 1923 C C . LEU A 1 247 ? -4.687 21.154 -0.543 1.00 96.50 247 LEU A C 1
ATOM 1925 O O . LEU A 1 247 ? -5.421 21.335 0.428 1.00 96.50 247 LEU A O 1
ATOM 1929 N N . TRP A 1 248 ? -5.009 20.327 -1.541 1.00 95.44 248 TRP A N 1
ATOM 1930 C CA . TRP A 1 248 ? -6.225 19.521 -1.550 1.00 95.44 248 TRP A CA 1
ATOM 1931 C C . TRP A 1 248 ? -6.272 18.534 -0.382 1.00 95.44 248 TRP A C 1
ATOM 1933 O O . TRP A 1 248 ? -7.303 18.415 0.276 1.00 95.44 248 TRP A O 1
ATOM 1943 N N . MET A 1 249 ? -5.162 17.864 -0.072 1.00 95.88 249 MET A N 1
ATOM 1944 C CA . MET A 1 249 ? -5.057 16.955 1.070 1.00 95.88 249 MET A CA 1
ATOM 1945 C C . MET A 1 249 ? -5.378 17.672 2.388 1.00 95.88 249 MET A C 1
ATOM 1947 O O . MET A 1 249 ? -6.211 17.203 3.160 1.00 95.88 249 MET A O 1
ATOM 1951 N N . VAL A 1 250 ? -4.775 18.839 2.634 1.00 95.69 250 VAL A N 1
ATOM 1952 C CA . VAL A 1 250 ? -5.037 19.618 3.856 1.00 95.69 250 VAL A CA 1
ATOM 1953 C C . VAL A 1 250 ? -6.479 20.130 3.883 1.00 95.69 250 VAL A C 1
ATOM 1955 O O . VAL A 1 250 ? -7.172 19.976 4.889 1.00 95.69 250 VAL A O 1
ATOM 1958 N N . GLY A 1 251 ? -6.962 20.700 2.776 1.00 94.31 251 GLY A N 1
ATOM 1959 C CA . GLY A 1 251 ? -8.325 21.221 2.676 1.00 94.31 251 GLY A CA 1
ATOM 1960 C C . GLY A 1 251 ? -9.385 20.137 2.879 1.00 94.31 251 GLY A C 1
ATOM 1961 O O . GLY A 1 251 ? -10.312 20.312 3.671 1.00 94.31 251 GLY A O 1
ATOM 1962 N N . SER A 1 252 ? -9.223 18.984 2.227 1.00 92.88 252 SER A N 1
ATOM 1963 C CA . SER A 1 252 ? -10.123 17.839 2.386 1.00 92.88 252 SER A CA 1
ATOM 1964 C C . SER A 1 252 ? -10.062 17.256 3.798 1.00 92.88 252 SER A C 1
ATOM 1966 O O . SER A 1 252 ? -11.116 16.960 4.356 1.00 92.88 252 SER A O 1
ATOM 1968 N N . ALA A 1 253 ? -8.888 17.183 4.434 1.00 92.88 253 ALA A N 1
ATOM 1969 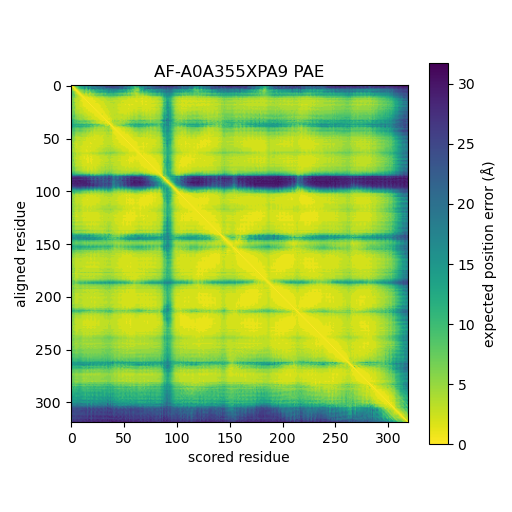C CA . ALA A 1 253 ? -8.768 16.746 5.827 1.00 92.88 253 ALA A CA 1
ATOM 1970 C C . ALA A 1 253 ? -9.576 17.646 6.777 1.00 92.88 253 ALA A C 1
ATOM 1972 O O . ALA A 1 253 ? -10.310 17.141 7.627 1.00 92.88 253 ALA A O 1
ATOM 1973 N N . VAL A 1 254 ? -9.511 18.971 6.597 1.00 92.69 254 VAL A N 1
ATOM 1974 C CA . VAL A 1 254 ? -10.313 19.929 7.379 1.00 92.69 254 VAL A CA 1
ATOM 1975 C C . VAL A 1 254 ? -11.809 19.725 7.131 1.00 92.69 254 VAL A C 1
ATOM 1977 O O . VAL A 1 254 ? -12.583 19.655 8.087 1.00 92.69 254 VAL A O 1
ATOM 1980 N N . ILE A 1 255 ? -12.227 19.585 5.869 1.00 89.69 255 ILE A N 1
ATOM 1981 C CA . ILE A 1 255 ? -13.635 19.357 5.505 1.00 89.69 255 ILE A CA 1
ATOM 1982 C C . ILE A 1 255 ? -14.165 18.078 6.159 1.00 89.69 255 ILE A C 1
ATOM 1984 O O . ILE A 1 255 ? -15.224 18.096 6.788 1.00 89.69 255 ILE A O 1
ATOM 1988 N N . PHE A 1 256 ? -13.426 16.976 6.050 1.00 88.38 256 PHE A N 1
ATOM 1989 C CA . PHE A 1 256 ? -13.828 15.685 6.597 1.00 88.38 256 PHE A CA 1
ATOM 1990 C C . PHE A 1 256 ? -13.797 15.665 8.130 1.00 88.38 256 PHE A C 1
ATOM 1992 O O . PHE A 1 256 ? -14.710 15.116 8.749 1.00 88.38 256 PHE A O 1
ATOM 1999 N N . PHE A 1 257 ? -12.838 16.349 8.759 1.00 87.88 257 PHE A N 1
ATOM 2000 C CA . PHE A 1 257 ? -12.827 16.557 10.208 1.00 87.88 257 PHE A CA 1
ATOM 2001 C C . PHE A 1 257 ? -14.070 17.323 10.688 1.00 87.88 257 PHE A C 1
ATOM 2003 O O . PHE A 1 257 ? -14.726 16.915 11.650 1.00 87.88 257 PHE A O 1
ATOM 2010 N N . LEU A 1 258 ? -14.439 18.407 9.999 1.00 86.88 258 LEU A N 1
ATOM 2011 C CA . LEU A 1 258 ? -15.649 19.169 10.310 1.00 86.88 258 LEU A CA 1
ATOM 2012 C C . LEU A 1 258 ? -16.913 18.333 10.082 1.00 86.88 258 LEU A C 1
ATOM 2014 O O . LEU A 1 258 ? -17.796 18.327 10.937 1.00 86.88 258 LEU A O 1
ATOM 2018 N N . ALA A 1 259 ? -16.990 17.582 8.981 1.00 84.50 259 ALA A N 1
ATOM 2019 C CA . ALA A 1 259 ? -18.115 16.695 8.692 1.00 84.50 259 ALA A CA 1
ATOM 2020 C C . ALA A 1 259 ? -18.294 15.617 9.776 1.00 84.50 259 ALA A C 1
ATOM 2022 O O . ALA A 1 259 ? -19.424 15.334 10.185 1.00 84.50 259 ALA A O 1
ATOM 2023 N N . HIS A 1 260 ? -17.190 15.067 10.289 1.00 85.38 260 HIS A N 1
ATOM 2024 C CA . HIS A 1 260 ? -17.207 14.125 11.403 1.00 85.38 260 HIS A CA 1
ATOM 2025 C C . HIS A 1 260 ? -17.670 14.789 12.709 1.00 85.38 260 HIS A C 1
ATOM 2027 O O . HIS A 1 260 ? -18.563 14.277 13.386 1.00 85.38 260 HIS A O 1
ATOM 2033 N N . LYS A 1 261 ? -17.143 15.979 13.034 1.00 86.25 261 LYS A N 1
ATOM 2034 C CA . LYS A 1 261 ? -17.534 16.747 14.231 1.00 86.25 261 LYS A CA 1
ATOM 2035 C C . LYS A 1 261 ? -19.015 17.139 14.216 1.00 86.25 261 LYS A C 1
ATOM 2037 O O . LYS A 1 261 ? -19.667 17.125 15.257 1.00 86.25 261 LYS A O 1
ATOM 2042 N N . LEU A 1 262 ? -19.559 17.436 13.036 1.00 85.62 262 LEU A N 1
ATOM 2043 C CA . LEU A 1 262 ? -20.980 17.722 12.816 1.00 85.62 262 LEU A CA 1
ATOM 2044 C C . LEU A 1 262 ? -21.857 16.457 12.779 1.00 85.62 262 LEU A C 1
ATOM 2046 O O . LEU A 1 262 ? -23.053 16.558 12.518 1.00 85.62 262 LEU A O 1
ATOM 2050 N N . ARG A 1 263 ? -21.284 15.270 13.038 1.00 81.25 263 ARG A N 1
ATOM 2051 C CA . ARG A 1 263 ? -21.951 13.956 12.989 1.00 81.25 263 ARG A CA 1
ATOM 2052 C C . ARG A 1 263 ? -22.620 13.656 11.643 1.00 81.25 263 ARG A C 1
ATOM 2054 O O . ARG A 1 263 ? -23.550 12.858 11.578 1.00 81.25 263 ARG A O 1
ATOM 2061 N N . SER A 1 264 ? -22.134 14.271 10.563 1.00 75.12 264 SER A N 1
ATOM 2062 C CA . SER A 1 264 ? -22.603 13.982 9.207 1.00 75.12 264 SER A CA 1
ATOM 2063 C C . SER A 1 264 ? -22.003 12.686 8.654 1.00 75.12 264 SER A C 1
ATOM 2065 O O . SER A 1 264 ? -22.584 12.103 7.743 1.00 75.12 264 SER A O 1
ATOM 2067 N N . LEU A 1 265 ? -20.847 12.254 9.174 1.00 79.06 265 LEU A N 1
ATOM 2068 C CA . LEU A 1 265 ? -20.134 11.032 8.789 1.00 79.06 265 LEU A CA 1
ATOM 2069 C C . LEU A 1 265 ? -19.574 10.326 10.033 1.00 79.06 265 LEU A C 1
ATOM 2071 O O . LEU A 1 265 ? -19.084 10.973 10.963 1.00 79.06 265 LEU A O 1
ATOM 2075 N N . ASN A 1 266 ? -19.611 8.992 10.041 1.00 85.75 266 ASN A N 1
ATOM 2076 C CA . ASN A 1 266 ? -18.922 8.181 11.048 1.00 85.75 266 ASN A CA 1
ATOM 2077 C C . ASN A 1 266 ? -17.404 8.125 10.762 1.00 85.75 266 ASN A C 1
ATOM 2079 O O . ASN A 1 266 ? -16.938 8.611 9.728 1.00 85.75 266 ASN A O 1
ATOM 2083 N N . GLY A 1 267 ? -16.618 7.565 11.686 1.00 83.69 267 GLY A N 1
ATOM 2084 C CA . GLY A 1 267 ? -15.156 7.521 11.559 1.00 83.69 267 GLY A CA 1
ATOM 2085 C C . GLY A 1 267 ? -14.691 6.788 10.294 1.00 83.69 267 GLY A C 1
ATOM 2086 O O . GLY A 1 267 ? -13.918 7.335 9.509 1.00 83.69 267 GLY A O 1
ATOM 2087 N N . GLY A 1 268 ? -15.226 5.589 10.044 1.00 84.88 268 GLY A N 1
ATOM 2088 C CA . GLY A 1 268 ? -14.894 4.791 8.861 1.00 84.88 268 GLY A CA 1
ATOM 2089 C C . GLY A 1 268 ? -15.284 5.448 7.537 1.00 84.88 268 GLY A C 1
ATOM 2090 O O . GLY A 1 268 ? -14.492 5.458 6.594 1.00 84.88 268 GLY A O 1
ATOM 2091 N N . GLY A 1 269 ? -16.463 6.071 7.476 1.00 85.56 269 GLY A N 1
ATOM 2092 C CA . GLY A 1 269 ? -16.917 6.843 6.321 1.00 85.56 269 GLY A CA 1
ATOM 2093 C C . GLY A 1 269 ? -16.031 8.057 6.052 1.00 85.56 269 GLY A C 1
ATOM 2094 O O . GLY A 1 269 ? -15.698 8.319 4.903 1.00 85.56 269 GLY A O 1
ATOM 2095 N N . THR A 1 270 ? -15.583 8.746 7.105 1.00 88.81 270 THR A N 1
ATOM 2096 C CA . THR A 1 270 ? -14.636 9.871 7.012 1.00 88.81 270 THR A CA 1
ATOM 2097 C C . THR A 1 270 ? -13.306 9.428 6.398 1.00 88.81 270 THR A C 1
ATOM 2099 O O . THR A 1 270 ? -12.862 10.020 5.417 1.00 88.81 270 THR A O 1
ATOM 2102 N N . ALA A 1 271 ? -12.694 8.361 6.923 1.00 90.50 271 ALA A N 1
ATOM 2103 C CA . ALA A 1 271 ? -11.420 7.848 6.415 1.00 90.50 271 ALA A CA 1
ATOM 2104 C C . ALA A 1 271 ? -11.533 7.348 4.964 1.00 90.50 271 ALA A C 1
ATOM 2106 O O . ALA A 1 271 ? -10.716 7.703 4.115 1.00 90.50 271 ALA A O 1
ATOM 2107 N N . THR A 1 272 ? -12.588 6.589 4.655 1.00 89.19 272 THR A N 1
ATOM 2108 C CA . THR A 1 272 ? -12.827 6.050 3.306 1.00 89.19 272 THR A CA 1
ATOM 2109 C C . THR A 1 272 ? -13.069 7.167 2.291 1.00 89.19 272 THR A C 1
ATOM 2111 O O . THR A 1 272 ? -12.499 7.151 1.202 1.00 89.19 272 THR A O 1
ATOM 2114 N N . ALA A 1 273 ? -13.888 8.162 2.643 1.00 89.81 273 ALA A N 1
ATOM 2115 C CA . ALA A 1 273 ? -14.182 9.290 1.766 1.00 89.81 273 ALA A CA 1
ATOM 2116 C C . ALA A 1 273 ? -12.953 10.182 1.545 1.00 89.81 273 ALA A C 1
ATOM 2118 O O . ALA A 1 273 ? -12.755 10.664 0.432 1.00 89.81 273 ALA A O 1
ATOM 2119 N N . PHE A 1 274 ? -12.105 10.350 2.565 1.00 94.00 274 PHE A N 1
ATOM 2120 C CA . PHE A 1 274 ? -10.826 11.036 2.419 1.00 94.00 274 PHE A CA 1
ATOM 2121 C C . PHE A 1 274 ? -9.916 10.306 1.424 1.00 94.00 274 PHE A C 1
ATOM 2123 O O . PHE A 1 274 ? -9.484 10.913 0.446 1.00 94.00 274 PHE A O 1
ATOM 2130 N N . VAL A 1 275 ? -9.693 8.997 1.605 1.00 94.81 275 VAL A N 1
ATOM 2131 C CA . VAL A 1 275 ? -8.853 8.194 0.696 1.00 94.81 275 VAL A CA 1
ATOM 2132 C C . VAL A 1 275 ? -9.391 8.227 -0.739 1.00 94.81 275 VAL A C 1
ATOM 2134 O O . VAL A 1 275 ? -8.644 8.499 -1.677 1.00 94.81 275 VAL A O 1
ATOM 2137 N N . MET A 1 276 ? -10.701 8.041 -0.918 1.00 92.88 276 MET A N 1
ATOM 2138 C CA . MET A 1 276 ? -11.345 8.102 -2.233 1.00 92.88 276 MET A CA 1
ATOM 2139 C C . MET A 1 276 ? -11.224 9.493 -2.873 1.00 92.88 276 MET A C 1
ATOM 2141 O O . MET A 1 276 ? -10.907 9.612 -4.056 1.00 92.88 276 MET A O 1
ATOM 2145 N N . GLY A 1 277 ? -11.437 10.559 -2.096 1.00 93.25 277 GLY A N 1
ATOM 2146 C CA . GLY A 1 277 ? -11.283 11.936 -2.560 1.00 93.25 277 GLY A CA 1
ATOM 2147 C C . GLY A 1 277 ? -9.853 12.243 -3.002 1.00 93.25 277 GLY A C 1
ATOM 2148 O O . GLY A 1 277 ? -9.660 12.913 -4.016 1.00 93.25 277 GLY A O 1
ATOM 2149 N N . MET A 1 278 ? -8.856 11.707 -2.293 1.00 95.06 278 MET A N 1
ATOM 2150 C CA . MET A 1 278 ? -7.451 11.794 -2.691 1.00 95.06 278 MET A CA 1
ATOM 2151 C C . MET A 1 278 ? -7.168 11.044 -3.990 1.00 95.06 278 MET A C 1
ATOM 2153 O O . MET A 1 278 ? -6.389 11.534 -4.799 1.00 95.06 278 MET A O 1
ATOM 2157 N N . PHE A 1 279 ? -7.811 9.901 -4.233 1.00 94.81 279 PHE A N 1
ATOM 2158 C CA . PHE A 1 279 ? -7.619 9.147 -5.474 1.00 94.81 279 PHE A CA 1
ATOM 2159 C C . PHE A 1 279 ? -8.224 9.846 -6.679 1.00 94.81 279 PHE A C 1
ATOM 2161 O O . PHE A 1 279 ? -7.558 10.021 -7.697 1.00 94.81 279 PHE A O 1
ATOM 2168 N N . ILE A 1 280 ? -9.464 10.307 -6.552 1.00 94.25 280 ILE A N 1
ATOM 2169 C CA . ILE A 1 280 ? -10.166 11.006 -7.630 1.00 94.25 280 ILE A CA 1
ATOM 2170 C C . ILE A 1 280 ? -9.447 12.316 -7.966 1.00 94.25 280 ILE A C 1
ATOM 2172 O O . ILE A 1 280 ? -9.156 12.590 -9.130 1.00 94.25 280 ILE A O 1
ATOM 2176 N N . PHE A 1 281 ? -9.126 13.123 -6.951 1.00 95.50 281 PHE A N 1
ATOM 2177 C CA . PHE A 1 281 ? -8.421 14.380 -7.175 1.00 95.50 281 PHE A CA 1
ATOM 2178 C C . PHE A 1 281 ? -6.976 14.156 -7.618 1.00 95.50 281 PHE A C 1
ATOM 2180 O O . PHE A 1 281 ? -6.487 14.849 -8.499 1.00 95.50 281 PHE A O 1
ATOM 2187 N N . GLY A 1 282 ? -6.277 13.192 -7.028 1.00 93.38 282 GLY A N 1
ATOM 2188 C CA . GLY A 1 282 ? -4.877 12.933 -7.340 1.00 93.38 282 GLY A CA 1
ATOM 2189 C C . GLY A 1 282 ? -4.650 12.394 -8.749 1.00 93.38 282 GLY A C 1
ATOM 2190 O O . GLY A 1 282 ? -3.607 12.666 -9.332 1.00 93.38 282 GLY A O 1
ATOM 2191 N N . THR A 1 283 ? -5.619 11.675 -9.317 1.00 92.19 283 THR A N 1
ATOM 2192 C CA . THR A 1 283 ? -5.525 11.147 -10.688 1.00 92.19 283 THR A CA 1
ATOM 2193 C C . THR A 1 283 ? -5.889 12.182 -11.748 1.00 92.19 283 THR A C 1
ATOM 2195 O O . THR A 1 283 ? -5.180 12.302 -12.743 1.00 92.19 283 THR A O 1
ATOM 2198 N N . GLY A 1 284 ? -6.975 12.935 -11.552 1.00 88.38 284 GLY A N 1
ATOM 2199 C CA . GLY A 1 284 ? -7.509 13.831 -12.584 1.00 88.38 284 GLY A CA 1
ATOM 2200 C C . GLY A 1 284 ? -7.592 15.308 -12.206 1.00 88.38 284 GLY A C 1
ATOM 2201 O O . GLY A 1 284 ? -7.870 16.144 -13.063 1.00 88.38 284 GLY A O 1
ATOM 2202 N N . GLY A 1 285 ? -7.354 15.673 -10.951 1.00 91.81 285 GLY A N 1
ATOM 2203 C CA . GLY A 1 285 ? -7.504 17.034 -10.441 1.00 91.81 285 GLY A CA 1
ATOM 2204 C C . GLY A 1 285 ? -8.965 17.472 -10.300 1.00 91.81 285 GLY A C 1
ATOM 2205 O O . GLY A 1 285 ? -9.887 16.665 -10.141 1.00 91.81 285 GLY A O 1
ATOM 2206 N N . ALA A 1 286 ? -9.194 18.787 -10.374 1.00 88.88 286 ALA A N 1
ATOM 2207 C CA . ALA A 1 286 ? -10.511 19.390 -10.153 1.00 88.88 286 ALA A CA 1
ATOM 2208 C C . ALA A 1 286 ? -11.587 18.869 -11.125 1.00 88.88 286 ALA A C 1
ATOM 2210 O O . ALA A 1 286 ? -12.716 18.610 -10.719 1.00 88.88 286 ALA A O 1
ATOM 2211 N N . GLN A 1 287 ? -11.234 18.655 -12.392 1.00 91.00 287 GLN A N 1
ATOM 2212 C CA . GLN A 1 287 ? -12.152 18.163 -13.430 1.00 91.00 287 GLN A CA 1
ATOM 2213 C C . GLN A 1 287 ? -12.818 16.821 -13.077 1.00 91.00 287 GLN A C 1
ATOM 2215 O O . GLN A 1 287 ? -13.949 16.589 -13.493 1.00 91.00 287 GLN A O 1
ATOM 2220 N N . TRP A 1 288 ? -12.169 15.961 -12.285 1.00 90.25 288 TRP A N 1
ATOM 2221 C CA . TRP A 1 288 ? -12.724 14.653 -11.920 1.00 90.25 288 TRP A CA 1
ATOM 2222 C C . TRP A 1 288 ? -13.554 14.709 -10.638 1.00 90.25 288 TRP A C 1
ATOM 2224 O O . TRP A 1 288 ? -14.561 14.014 -10.519 1.00 90.25 288 TRP A O 1
ATOM 2234 N N . ILE A 1 289 ? -13.181 15.567 -9.684 1.00 88.75 289 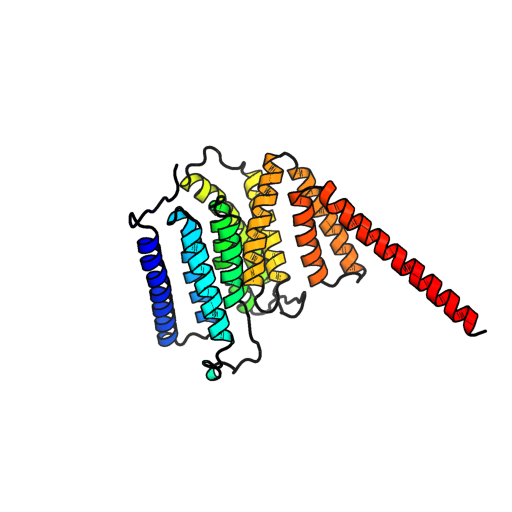ILE A N 1
ATOM 2235 C CA . ILE A 1 289 ? -13.908 15.663 -8.413 1.00 88.75 289 ILE A CA 1
ATOM 2236 C C . ILE A 1 289 ? -15.125 16.589 -8.482 1.00 88.75 289 ILE A C 1
ATOM 2238 O O . ILE A 1 289 ? -16.121 16.344 -7.803 1.00 88.75 289 ILE A O 1
ATOM 2242 N N . MET A 1 290 ? -15.079 17.637 -9.311 1.00 88.25 290 MET A N 1
ATOM 2243 C CA . MET A 1 290 ? -16.146 18.640 -9.393 1.00 88.25 290 MET A CA 1
ATOM 2244 C C . MET A 1 290 ? -17.501 18.055 -9.814 1.00 88.25 290 MET A C 1
ATOM 2246 O O . MET A 1 290 ? -18.486 18.401 -9.164 1.00 88.25 290 MET A O 1
ATOM 2250 N N . PRO A 1 291 ? -17.608 17.140 -10.801 1.00 88.75 291 PRO A N 1
ATOM 2251 C CA . PRO A 1 291 ? -18.886 16.512 -11.140 1.00 88.75 291 PRO A CA 1
ATOM 2252 C C . PRO A 1 291 ? -19.486 15.716 -9.977 1.00 88.75 291 PRO A C 1
ATOM 2254 O O . PRO A 1 291 ? -20.692 15.769 -9.744 1.00 88.75 291 PRO A O 1
ATOM 2257 N N . ILE A 1 292 ? -18.645 15.021 -9.207 1.00 86.19 292 ILE A N 1
ATOM 2258 C CA . ILE A 1 292 ? -19.074 14.210 -8.061 1.00 86.19 292 ILE A CA 1
ATOM 2259 C C . ILE A 1 292 ? -19.549 15.114 -6.922 1.00 86.19 292 ILE A C 1
ATOM 2261 O O . ILE A 1 292 ? -20.612 14.878 -6.345 1.00 86.19 292 ILE A O 1
ATOM 2265 N N . LEU A 1 293 ? -18.804 16.183 -6.630 1.00 84.56 293 LEU A N 1
ATOM 2266 C CA . LEU A 1 293 ? -19.209 17.186 -5.646 1.00 84.56 293 LEU A CA 1
ATOM 2267 C C . LEU A 1 293 ? -20.502 17.887 -6.067 1.00 84.56 293 LEU A C 1
ATOM 2269 O O . LEU A 1 293 ? -21.408 18.023 -5.248 1.00 84.56 293 LEU A O 1
ATOM 2273 N N . ALA A 1 294 ? -20.621 18.279 -7.337 1.00 86.44 294 ALA A N 1
ATOM 2274 C CA . ALA A 1 294 ? -21.826 18.895 -7.878 1.00 86.44 294 ALA A CA 1
ATOM 2275 C C . ALA A 1 294 ? -23.030 17.956 -7.738 1.00 86.44 294 ALA A C 1
ATOM 2277 O O . ALA A 1 294 ? -24.058 18.363 -7.200 1.00 86.44 294 ALA A O 1
ATOM 2278 N N . PHE A 1 295 ? -22.886 16.688 -8.133 1.00 86.38 295 PHE A N 1
ATOM 2279 C CA . PHE A 1 295 ? -23.927 15.677 -7.972 1.00 86.38 295 PHE A CA 1
ATOM 2280 C C . PHE A 1 295 ? -24.348 15.517 -6.505 1.00 86.38 295 PHE A C 1
ATOM 2282 O O . PHE A 1 295 ? -25.539 15.550 -6.196 1.00 86.38 295 PHE A O 1
ATOM 2289 N N . PHE A 1 296 ? -23.387 15.399 -5.586 1.00 80.25 296 PHE A N 1
ATOM 2290 C CA . PHE A 1 296 ? -23.672 15.205 -4.165 1.00 80.25 296 PHE A CA 1
ATOM 2291 C C . PHE A 1 296 ? -24.360 16.425 -3.533 1.00 80.25 296 PHE A C 1
ATOM 2293 O O . PHE A 1 296 ? -25.350 16.279 -2.811 1.00 80.25 296 PHE A O 1
ATOM 2300 N N . ILE A 1 297 ? -23.879 17.636 -3.834 1.00 80.94 297 ILE A N 1
ATOM 2301 C CA . ILE A 1 297 ? -24.459 18.890 -3.338 1.00 80.94 297 ILE A CA 1
ATOM 2302 C C . ILE A 1 297 ? -25.882 19.066 -3.879 1.00 80.94 297 ILE A C 1
ATOM 2304 O O . ILE A 1 297 ? -26.805 19.303 -3.097 1.00 80.94 297 ILE A O 1
ATOM 2308 N N . LEU A 1 298 ? -26.083 18.898 -5.190 1.00 84.38 298 LEU A N 1
ATOM 2309 C CA . LEU A 1 298 ? -27.395 19.041 -5.826 1.00 84.38 298 LEU A CA 1
ATOM 2310 C C . LEU A 1 298 ? -28.393 17.997 -5.305 1.00 84.38 298 LEU A C 1
ATOM 2312 O O . LEU A 1 298 ? -29.518 18.356 -4.959 1.00 84.38 298 LEU A O 1
ATOM 2316 N N . SER A 1 299 ? -27.975 16.734 -5.162 1.00 77.38 299 SER A N 1
ATOM 2317 C CA . SER A 1 299 ? -28.794 15.658 -4.582 1.00 77.38 299 SER A CA 1
ATOM 2318 C C . SER A 1 299 ? -29.203 15.958 -3.134 1.00 77.38 299 SER A C 1
ATOM 2320 O O . SER A 1 299 ? -30.372 15.819 -2.766 1.00 77.38 299 SER A O 1
ATOM 2322 N N . SER A 1 300 ? -28.274 16.458 -2.313 1.00 76.25 300 SER A N 1
ATOM 2323 C CA . SER A 1 300 ? -28.545 16.819 -0.915 1.00 76.25 300 SER A CA 1
ATOM 2324 C C . SER A 1 300 ? -29.531 17.987 -0.791 1.00 76.25 300 SER A C 1
ATOM 2326 O O . SER A 1 300 ? -30.452 17.945 0.033 1.00 76.25 300 SER A O 1
ATOM 2328 N N . ILE A 1 301 ? -29.394 19.011 -1.642 1.00 81.81 301 ILE A N 1
ATOM 2329 C CA . ILE A 1 301 ? -30.339 20.134 -1.715 1.00 81.81 301 ILE A CA 1
ATOM 2330 C C . ILE A 1 301 ? -31.722 19.634 -2.151 1.00 81.81 301 ILE A C 1
ATOM 2332 O O . ILE A 1 301 ? -32.715 19.931 -1.484 1.00 81.81 301 ILE A O 1
ATOM 2336 N N . LEU A 1 302 ? -31.791 18.829 -3.216 1.00 84.62 302 LEU A N 1
ATOM 2337 C CA . LEU A 1 302 ? -33.047 18.294 -3.743 1.00 84.62 302 LEU A CA 1
ATOM 2338 C C . LEU A 1 302 ? -33.769 17.415 -2.712 1.00 84.62 302 LEU A C 1
ATOM 2340 O O . LEU A 1 302 ? -34.975 17.550 -2.529 1.00 84.62 302 LEU A O 1
ATOM 2344 N N . SER A 1 303 ? -33.035 16.578 -1.973 1.00 78.12 303 SER A N 1
ATOM 2345 C CA . SER A 1 303 ? -33.584 15.741 -0.899 1.00 78.12 303 SER A CA 1
ATOM 2346 C C . SER A 1 303 ? -34.216 16.573 0.225 1.00 78.12 303 SER A C 1
ATOM 2348 O O . SER A 1 303 ? -35.316 16.266 0.695 1.00 78.12 303 SER A O 1
ATOM 2350 N N . LYS A 1 304 ? -33.566 17.672 0.635 1.00 79.38 304 LYS A N 1
ATOM 2351 C CA . LYS A 1 304 ? -34.105 18.587 1.656 1.00 79.38 304 LYS A CA 1
ATOM 2352 C C . LYS A 1 304 ? -35.346 19.335 1.167 1.00 79.38 304 LYS A C 1
ATOM 2354 O O . LYS A 1 304 ? -36.304 19.475 1.928 1.00 79.38 304 LYS A O 1
ATOM 2359 N N . LEU A 1 305 ? -35.347 19.792 -0.086 1.00 84.62 305 LEU A N 1
ATOM 2360 C CA . LEU A 1 305 ? -36.504 20.457 -0.693 1.00 84.62 305 LEU A CA 1
ATOM 2361 C C . LEU A 1 305 ? -37.685 19.489 -0.862 1.00 84.62 305 LEU A C 1
ATOM 2363 O O . LEU A 1 305 ? -38.815 19.841 -0.526 1.00 84.62 305 LEU A O 1
ATOM 2367 N N . GLY A 1 306 ? -37.418 18.252 -1.288 1.00 77.00 306 GLY A N 1
ATOM 2368 C CA . GLY A 1 306 ? -38.418 17.195 -1.433 1.00 77.00 306 GLY A CA 1
ATOM 2369 C C . GLY A 1 306 ? -39.085 16.817 -0.109 1.00 77.00 306 GLY A C 1
ATOM 2370 O O . GLY A 1 306 ? -40.310 16.763 -0.047 1.00 77.00 306 GLY A O 1
ATOM 2371 N N . LYS A 1 307 ? -38.311 16.655 0.977 1.00 74.88 307 LYS A N 1
ATOM 2372 C CA . LYS A 1 307 ? -38.871 16.421 2.324 1.00 74.88 307 LYS A CA 1
ATOM 2373 C C . LYS A 1 307 ? -39.770 17.567 2.783 1.00 74.88 307 LYS A C 1
ATOM 2375 O O . LYS A 1 307 ? -40.889 17.328 3.220 1.00 74.88 307 LYS A O 1
ATOM 2380 N N . LYS A 1 308 ? -39.327 18.816 2.602 1.00 73.25 308 LYS A N 1
ATOM 2381 C CA . LYS A 1 308 ? -40.122 20.000 2.963 1.00 73.25 308 LYS A CA 1
ATOM 2382 C C . LYS A 1 308 ? -41.435 20.082 2.171 1.00 73.25 308 LYS A C 1
ATOM 2384 O O . LYS A 1 308 ? -42.451 20.489 2.728 1.00 73.25 308 LYS A O 1
ATOM 2389 N N . SER A 1 309 ? -41.425 19.688 0.895 1.00 67.81 309 SER A N 1
ATOM 2390 C CA . SER A 1 309 ? -42.632 19.637 0.060 1.00 67.81 309 SER A CA 1
ATOM 2391 C C . SER A 1 309 ? -43.574 18.496 0.459 1.00 67.81 309 SER A C 1
ATOM 2393 O O . SER A 1 309 ? -44.788 18.695 0.492 1.00 67.81 309 SER A O 1
ATOM 2395 N N . ALA A 1 310 ? -43.042 17.319 0.796 1.00 68.75 310 ALA A N 1
ATOM 2396 C CA . ALA A 1 310 ? -43.841 16.188 1.268 1.00 68.75 310 ALA A CA 1
ATOM 2397 C C . ALA A 1 310 ? -44.537 16.508 2.605 1.00 68.75 310 ALA A C 1
ATOM 2399 O O . ALA A 1 310 ? -45.751 16.338 2.722 1.00 68.75 310 ALA A O 1
ATOM 2400 N N . ASP A 1 311 ? -43.805 17.094 3.558 1.00 71.38 311 ASP A N 1
ATOM 2401 C CA . ASP A 1 311 ? -44.337 17.500 4.866 1.00 71.38 311 ASP A CA 1
ATOM 2402 C C . ASP A 1 311 ? -45.416 18.596 4.748 1.00 71.38 311 ASP A C 1
ATOM 2404 O O . ASP A 1 311 ? -46.389 18.615 5.508 1.00 71.38 311 ASP A O 1
ATOM 2408 N N . ALA A 1 312 ? -45.269 19.516 3.785 1.00 67.62 312 ALA A N 1
ATOM 2409 C CA . ALA A 1 312 ? -46.265 20.552 3.505 1.00 67.62 312 ALA A CA 1
ATOM 2410 C C . ALA A 1 312 ? -47.557 19.971 2.904 1.00 67.62 312 ALA A C 1
ATOM 2412 O O . ALA A 1 312 ? -48.654 20.388 3.276 1.00 67.62 312 ALA A O 1
ATOM 2413 N N . THR A 1 313 ? -47.433 18.972 2.026 1.00 65.62 313 THR A N 1
ATOM 2414 C CA . THR A 1 313 ? -48.581 18.317 1.379 1.00 65.62 313 THR A CA 1
ATOM 2415 C C . THR A 1 313 ? -49.369 17.475 2.391 1.00 65.62 313 THR A C 1
ATOM 2417 O O . THR A 1 313 ? -50.594 17.579 2.457 1.00 65.62 313 THR A O 1
ATOM 2420 N N . GLN A 1 314 ? -48.677 16.739 3.268 1.00 62.56 314 GLN A N 1
ATOM 2421 C CA . GLN A 1 314 ? -49.292 15.917 4.319 1.00 62.56 314 GLN A CA 1
ATOM 2422 C C . GLN A 1 314 ? -50.000 16.751 5.406 1.00 62.56 314 GLN A C 1
ATOM 2424 O O . GLN A 1 314 ? -51.030 16.339 5.935 1.00 62.56 314 GLN A O 1
ATOM 2429 N N . LYS A 1 315 ? -49.511 17.962 5.712 1.00 58.78 315 LYS A N 1
ATOM 2430 C CA . LYS A 1 315 ? -50.227 18.912 6.587 1.00 58.78 315 LYS A CA 1
ATOM 2431 C C . LYS A 1 315 ? -51.488 19.498 5.950 1.00 58.78 315 LYS A C 1
ATOM 2433 O O . LYS A 1 315 ? -52.384 19.896 6.688 1.00 58.78 315 LYS A O 1
ATOM 2438 N N . SER A 1 316 ? -51.558 19.569 4.619 1.00 57.41 316 SER A N 1
ATOM 2439 C CA . SER A 1 316 ? -52.739 20.078 3.911 1.00 57.41 316 SER A CA 1
ATOM 2440 C C . SER A 1 316 ? -53.860 19.044 3.775 1.00 57.41 316 SER A C 1
ATOM 2442 O O . SER A 1 316 ? -55.015 19.443 3.773 1.00 57.41 316 SER A O 1
ATOM 2444 N N . SER A 1 317 ? -53.548 17.738 3.721 1.00 58.38 317 SER A N 1
ATOM 2445 C CA . SER A 1 317 ? -54.569 16.680 3.602 1.00 58.38 317 SER A CA 1
ATOM 2446 C C . SER A 1 317 ? -55.155 16.209 4.940 1.00 58.38 317 SER A C 1
ATOM 2448 O O . SER A 1 317 ? -56.104 15.435 4.939 1.00 58.38 317 SER A O 1
ATOM 2450 N N . ASN A 1 318 ? -54.573 16.625 6.070 1.00 55.12 318 ASN A N 1
ATOM 2451 C CA . ASN A 1 318 ? -55.062 16.337 7.428 1.00 55.12 318 ASN A CA 1
ATOM 2452 C C . ASN A 1 318 ? -55.879 17.504 8.030 1.00 55.12 318 ASN A C 1
ATOM 2454 O O . ASN A 1 318 ? -56.110 17.532 9.240 1.00 55.12 318 ASN A O 1
ATOM 2458 N N . ARG A 1 319 ? -56.265 18.483 7.206 1.00 48.94 319 ARG A N 1
ATOM 2459 C CA . ARG A 1 319 ? -57.198 19.571 7.526 1.00 48.94 319 ARG A CA 1
ATOM 2460 C C . ARG A 1 319 ? -58.477 19.381 6.731 1.00 48.94 319 ARG A C 1
ATOM 2462 O O . ARG A 1 319 ? -59.535 19.722 7.296 1.00 48.94 319 ARG A O 1
#